Protein AF-A0AAD3H7A8-F1 (afdb_monomer_lite)

Radius of gyration: 28.84 Å; chains: 1; bounding box: 97×46×113 Å

Secondary structure (DSSP, 8-state):
------GGGGSSSSS------EEEEEEEEEEEE-TTSS-EEE-TT-EEEEEE--SSS--EEEEEEE--TTSEEEEEEEPP--BTTB-SSSSSSTTTT---EEEEEE-TTB--EEPPPBTT--TTSEEEEEEEEEPB--TTTS---GGGSSSSS-TTSHHHHHHHHHHHHSHHHHHHHHHHHHHHHHHHHHHTTTS-HHHHHHHHHHHHHHHGGG-TTTHHHHHHHHHHHHHHHHHHTHHHHGGGS------S-----------TTSHHHHHHHHHHHHHHHHHHHHHHHHHHHHHHHHHHHHHHHHHHHHTTTSSS---------

Structure (mmCIF, N/CA/C/O backbone):
data_AF-A0AAD3H7A8-F1
#
_entry.id   AF-A0AAD3H7A8-F1
#
loop_
_atom_site.group_PDB
_atom_site.id
_atom_site.type_symbol
_atom_site.label_atom_id
_atom_site.label_alt_id
_atom_site.label_comp_id
_atom_site.label_asym_id
_atom_site.label_entity_id
_atom_site.label_seq_id
_atom_site.pdbx_PDB_ins_code
_atom_site.Cartn_x
_atom_site.Cartn_y
_atom_site.Cartn_z
_atom_site.occupancy
_atom_site.B_iso_or_equiv
_atom_site.auth_seq_id
_atom_site.auth_comp_id
_atom_site.auth_asym_id
_atom_site.auth_atom_id
_atom_site.pdbx_PDB_model_num
ATOM 1 N N . MET A 1 1 ? -4.748 25.864 -65.690 1.00 43.72 1 MET A N 1
ATOM 2 C CA . MET A 1 1 ? -3.529 25.398 -64.994 1.00 43.72 1 MET A CA 1
ATOM 3 C C . MET A 1 1 ? -3.884 24.144 -64.214 1.00 43.72 1 MET A C 1
ATOM 5 O O . MET A 1 1 ? -4.580 24.221 -63.216 1.00 43.72 1 MET A O 1
ATOM 9 N N . THR A 1 2 ? -3.510 22.987 -64.748 1.00 39.25 2 THR A N 1
ATOM 10 C CA . THR A 1 2 ? -3.795 21.648 -64.211 1.00 39.25 2 THR A CA 1
ATOM 11 C C . THR A 1 2 ? -2.571 21.138 -63.458 1.00 39.25 2 THR A C 1
ATOM 13 O O . THR A 1 2 ? -1.540 20.886 -64.081 1.00 39.25 2 THR A O 1
ATOM 16 N N . PHE A 1 3 ? -2.673 20.986 -62.137 1.00 44.38 3 PHE A N 1
ATOM 17 C CA . PHE A 1 3 ? -1.641 20.338 -61.327 1.00 44.38 3 PHE A CA 1
ATOM 18 C C . PHE A 1 3 ? -1.746 18.814 -61.489 1.00 44.38 3 PHE A C 1
ATOM 20 O O . PHE A 1 3 ? -2.733 18.201 -61.089 1.00 44.38 3 PHE A O 1
ATOM 27 N N . LYS A 1 4 ? -0.732 18.206 -62.119 1.00 49.78 4 LYS A N 1
ATOM 28 C CA . LYS A 1 4 ? -0.545 16.749 -62.191 1.00 49.78 4 LYS A CA 1
ATOM 29 C C . LYS A 1 4 ? 0.012 16.254 -60.854 1.00 49.78 4 LYS A C 1
ATOM 31 O O . LYS A 1 4 ? 1.044 16.735 -60.398 1.00 49.78 4 LYS A O 1
ATOM 36 N N . GLY A 1 5 ? -0.704 15.311 -60.247 1.00 54.19 5 GLY A N 1
ATOM 37 C CA . GLY A 1 5 ? -0.445 14.784 -58.911 1.00 54.19 5 GLY A CA 1
ATOM 38 C C . GLY A 1 5 ? 0.843 13.974 -58.759 1.00 54.19 5 GLY A C 1
ATOM 39 O O . GLY A 1 5 ? 1.388 13.422 -59.715 1.00 54.19 5 GLY A O 1
ATOM 40 N N . HIS A 1 6 ? 1.296 13.879 -57.510 1.00 55.28 6 HIS A N 1
ATOM 41 C CA . HIS A 1 6 ? 2.275 12.903 -57.036 1.00 55.28 6 HIS A CA 1
ATOM 42 C C . HIS A 1 6 ? 1.640 12.101 -55.886 1.00 55.28 6 HIS A C 1
ATOM 44 O O . HIS A 1 6 ? 1.697 12.535 -54.737 1.00 55.28 6 HIS A O 1
ATOM 50 N N . PRO A 1 7 ? 1.023 10.936 -56.161 1.00 54.91 7 PRO A N 1
ATOM 51 C CA . PRO A 1 7 ? 0.401 10.090 -55.134 1.00 54.91 7 PRO A CA 1
ATOM 52 C C . PRO A 1 7 ? 1.413 9.335 -54.248 1.00 54.91 7 PRO A C 1
ATOM 54 O O . PRO A 1 7 ? 1.018 8.625 -53.332 1.00 54.91 7 PRO A O 1
ATOM 57 N N . VAL A 1 8 ? 2.720 9.489 -54.484 1.00 54.06 8 VAL A N 1
ATOM 58 C CA . VAL A 1 8 ? 3.772 8.739 -53.770 1.00 54.06 8 VAL A CA 1
ATOM 59 C C . VAL A 1 8 ? 4.098 9.343 -52.395 1.00 54.06 8 VAL A C 1
ATOM 61 O O . VAL A 1 8 ? 4.587 8.644 -51.514 1.00 54.06 8 VAL A O 1
ATOM 64 N N . PHE A 1 9 ? 3.766 10.616 -52.156 1.00 49.91 9 PHE A N 1
ATOM 65 C CA . PHE A 1 9 ? 4.111 11.291 -50.897 1.00 49.91 9 PHE A CA 1
ATOM 66 C C . PHE A 1 9 ? 3.144 11.011 -49.734 1.00 49.91 9 PHE A C 1
ATOM 68 O O . PHE A 1 9 ? 3.463 11.330 -48.594 1.00 49.91 9 PHE A O 1
ATOM 75 N N . LEU A 1 10 ? 1.986 10.393 -49.997 1.00 49.56 10 LEU A N 1
ATOM 76 C CA . LEU A 1 10 ? 0.967 10.111 -48.975 1.00 49.56 10 LEU A CA 1
ATOM 77 C C . LEU A 1 10 ? 1.063 8.686 -48.393 1.00 49.56 10 LEU A C 1
ATOM 79 O O . LEU A 1 10 ? 0.398 8.383 -47.408 1.00 49.56 10 LEU A O 1
ATOM 83 N N . LEU A 1 11 ? 1.906 7.819 -48.972 1.00 47.34 11 LEU A N 1
ATOM 84 C CA . LEU A 1 11 ? 2.096 6.435 -48.510 1.00 47.34 11 LEU A CA 1
ATOM 85 C C . LEU A 1 11 ? 3.284 6.265 -47.539 1.00 47.34 11 LEU A C 1
ATOM 87 O O . LEU A 1 11 ? 3.382 5.244 -46.866 1.00 47.34 11 LEU A O 1
ATOM 91 N N . LEU A 1 12 ? 4.174 7.259 -47.436 1.00 48.94 12 LEU A N 1
ATOM 92 C CA . LEU A 1 12 ? 5.367 7.220 -46.571 1.00 48.94 12 LEU A CA 1
ATOM 93 C C . LEU A 1 12 ? 5.155 7.842 -45.181 1.00 48.94 12 LEU A C 1
ATOM 95 O O . LEU A 1 12 ? 5.989 7.659 -44.302 1.00 48.94 12 LEU A O 1
ATOM 99 N N . THR A 1 13 ? 4.032 8.521 -44.941 1.00 49.38 13 THR A N 1
ATOM 100 C CA . THR A 1 13 ? 3.672 9.073 -43.622 1.00 49.38 13 THR A CA 1
ATOM 101 C C . THR A 1 13 ? 2.847 8.117 -42.754 1.00 49.38 13 THR A C 1
ATOM 103 O O . THR A 1 13 ? 2.729 8.351 -41.556 1.00 49.38 13 THR A O 1
ATOM 106 N N . LEU A 1 14 ? 2.327 7.013 -43.310 1.00 48.44 14 LEU A N 1
ATOM 107 C CA . LEU A 1 14 ? 1.545 6.002 -42.574 1.00 48.44 14 LEU A CA 1
ATOM 108 C C . LEU A 1 14 ? 2.383 4.839 -42.008 1.00 48.44 14 LEU A C 1
ATOM 110 O O . LEU A 1 14 ? 1.887 4.082 -41.181 1.00 48.44 14 LEU A O 1
ATOM 114 N N . LEU A 1 15 ? 3.653 4.707 -42.406 1.00 48.41 15 LEU A N 1
ATOM 115 C CA . LEU A 1 15 ? 4.578 3.673 -41.904 1.00 48.41 15 LEU A CA 1
ATOM 116 C C . LEU A 1 15 ? 5.508 4.166 -40.786 1.00 48.41 15 LEU A C 1
ATOM 118 O O . LEU A 1 15 ? 6.257 3.378 -40.218 1.00 48.41 15 LEU A O 1
ATOM 122 N N . SER A 1 16 ? 5.401 5.441 -40.415 1.00 47.09 16 SER A N 1
ATOM 123 C CA . SER A 1 16 ? 6.039 6.009 -39.224 1.00 47.09 16 SER A CA 1
ATOM 124 C C . SER A 1 16 ? 5.115 5.952 -38.008 1.00 47.09 16 SER A C 1
ATOM 126 O O . SER A 1 16 ? 5.221 6.788 -37.110 1.00 47.09 16 SER A O 1
ATOM 128 N N . ILE A 1 17 ? 4.207 4.968 -37.946 1.00 52.75 17 ILE A N 1
ATOM 129 C CA . ILE A 1 17 ? 3.751 4.473 -36.648 1.00 52.75 17 ILE A CA 1
ATOM 130 C C . ILE A 1 17 ? 5.003 3.844 -36.055 1.00 52.75 17 ILE A C 1
ATOM 132 O O . ILE A 1 17 ? 5.326 2.691 -36.329 1.00 52.75 17 ILE A O 1
ATOM 136 N N . PHE A 1 18 ? 5.782 4.671 -35.357 1.00 52.53 18 PHE A N 1
ATOM 137 C CA . PHE A 1 18 ? 6.895 4.235 -34.545 1.00 52.53 18 PHE A CA 1
ATOM 138 C C . PHE A 1 18 ? 6.351 3.099 -33.694 1.00 52.53 18 PHE A C 1
ATOM 140 O O . PHE A 1 18 ? 5.617 3.345 -32.737 1.00 52.53 18 PHE A O 1
ATOM 147 N N . ASN A 1 19 ? 6.686 1.865 -34.070 1.00 49.38 19 ASN A N 1
ATOM 148 C CA . ASN A 1 19 ? 6.642 0.733 -33.172 1.00 49.38 19 ASN A CA 1
ATOM 149 C C . ASN A 1 19 ? 7.581 1.124 -32.032 1.00 49.38 19 ASN A C 1
ATOM 151 O O . ASN A 1 19 ? 8.778 0.847 -32.077 1.00 49.38 19 ASN A O 1
ATOM 155 N N . HIS A 1 20 ? 7.053 1.848 -31.042 1.00 58.03 20 HIS A N 1
ATOM 156 C CA . HIS A 1 20 ? 7.591 1.835 -29.701 1.00 58.03 20 HIS A CA 1
ATOM 157 C C . HIS A 1 20 ? 7.487 0.373 -29.310 1.00 58.03 20 HIS A C 1
ATOM 159 O O . HIS A 1 20 ? 6.427 -0.094 -28.900 1.00 58.03 20 HIS A O 1
ATOM 165 N N . ALA A 1 21 ? 8.551 -0.375 -29.597 1.00 66.00 21 ALA A N 1
ATOM 166 C CA . ALA A 1 21 ? 8.664 -1.748 -29.177 1.00 66.00 21 ALA A CA 1
ATOM 167 C C . ALA A 1 21 ? 8.523 -1.697 -27.657 1.00 66.00 21 ALA A C 1
ATOM 169 O O . ALA A 1 21 ? 9.382 -1.144 -26.968 1.00 66.00 21 ALA A O 1
ATOM 170 N N . SER A 1 22 ? 7.375 -2.151 -27.153 1.00 76.88 22 SER A N 1
ATOM 171 C CA . SER A 1 22 ? 7.176 -2.302 -25.721 1.00 76.88 22 SER A CA 1
ATOM 172 C C . SER A 1 22 ? 8.268 -3.240 -25.245 1.00 76.88 22 SER A C 1
ATOM 174 O O . SER A 1 22 ? 8.376 -4.350 -25.769 1.00 76.88 22 SER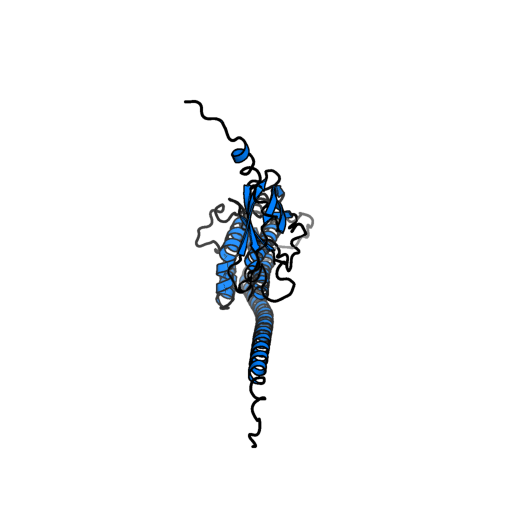 A O 1
ATOM 176 N N . ALA A 1 23 ? 9.083 -2.789 -24.303 1.00 83.56 23 ALA A N 1
ATOM 177 C CA . ALA A 1 23 ? 10.115 -3.642 -23.748 1.00 83.56 23 ALA A CA 1
ATOM 178 C C . ALA A 1 23 ? 9.500 -4.710 -22.867 1.00 83.56 23 ALA A C 1
ATOM 180 O O . ALA A 1 23 ? 9.845 -5.873 -23.010 1.00 83.56 23 ALA A O 1
ATOM 181 N N . GLY A 1 24 ? 8.521 -4.323 -22.051 1.00 92.56 24 GLY A N 1
ATOM 182 C CA . GLY A 1 24 ? 7.752 -5.257 -21.252 1.00 92.56 24 GLY A CA 1
ATOM 183 C C . GLY A 1 24 ? 6.324 -4.799 -21.017 1.00 92.56 24 GLY A C 1
ATOM 184 O O . GLY A 1 24 ? 5.875 -3.742 -21.480 1.00 92.56 24 GLY A O 1
ATOM 185 N N . GLN A 1 25 ? 5.598 -5.649 -20.301 1.00 96.38 25 GLN A N 1
ATOM 186 C CA . GLN A 1 25 ? 4.197 -5.451 -19.958 1.00 96.38 25 GLN A CA 1
ATOM 187 C C . GLN A 1 25 ? 3.999 -5.654 -18.460 1.00 96.38 25 GLN A C 1
ATOM 189 O O . GLN A 1 25 ? 4.626 -6.515 -17.848 1.00 96.38 25 GLN A O 1
ATOM 194 N N . ILE A 1 26 ? 3.105 -4.868 -17.876 1.00 97.69 26 ILE A N 1
ATOM 195 C CA . ILE A 1 26 ? 2.744 -4.890 -16.463 1.00 97.69 26 ILE A CA 1
ATOM 196 C C . ILE A 1 26 ? 1.238 -5.131 -16.375 1.00 97.69 26 ILE A C 1
ATOM 198 O O . ILE A 1 26 ? 0.459 -4.490 -17.084 1.00 97.69 26 ILE A O 1
ATOM 202 N N . SER A 1 27 ? 0.818 -6.060 -15.517 1.00 98.31 27 SER A N 1
ATOM 203 C CA . SER A 1 27 ? -0.594 -6.422 -15.380 1.00 98.31 27 SER A CA 1
ATOM 204 C C . SER A 1 27 ? -0.999 -6.680 -13.938 1.00 98.31 27 SER A C 1
ATOM 206 O O . SER A 1 27 ? -0.187 -7.089 -13.107 1.00 98.31 27 SER A O 1
ATOM 208 N N . GLY A 1 28 ? -2.289 -6.547 -13.663 1.00 98.19 28 GLY A N 1
ATOM 209 C CA . GLY A 1 28 ? -2.873 -6.938 -12.387 1.00 98.19 28 GLY A CA 1
ATOM 210 C C . GLY A 1 28 ? -4.367 -6.660 -12.332 1.00 98.19 28 GLY A C 1
ATOM 211 O O . GLY A 1 28 ? -4.981 -6.212 -13.304 1.00 98.19 28 GLY A O 1
ATOM 212 N N . SER A 1 29 ? -4.957 -6.937 -11.177 1.00 98.44 29 SER A N 1
ATOM 213 C CA . SER A 1 29 ? -6.339 -6.595 -10.858 1.00 98.44 29 SER A CA 1
ATOM 214 C C . SER A 1 29 ? -6.413 -5.945 -9.490 1.00 98.44 29 SER A C 1
ATOM 216 O O . SER A 1 29 ? -5.754 -6.407 -8.565 1.00 98.44 29 SER A O 1
ATOM 218 N N . ILE A 1 30 ? -7.251 -4.934 -9.346 1.00 98.44 30 ILE A N 1
ATOM 219 C CA . ILE A 1 30 ? -7.461 -4.219 -8.098 1.00 98.44 30 ILE A CA 1
ATOM 220 C C . ILE A 1 30 ? -8.883 -4.493 -7.634 1.00 98.44 30 ILE A C 1
ATOM 222 O O . ILE A 1 30 ? -9.847 -4.326 -8.388 1.00 98.44 30 ILE A O 1
ATOM 226 N N . LYS A 1 31 ? -8.999 -4.930 -6.385 1.00 98.31 31 LYS A N 1
ATOM 227 C CA . LYS A 1 31 ? -10.266 -5.005 -5.669 1.00 98.31 31 LYS A CA 1
ATOM 228 C C . LYS A 1 31 ? -10.190 -4.135 -4.427 1.00 98.31 31 LYS A C 1
ATOM 230 O O . LYS A 1 31 ? -9.100 -3.848 -3.954 1.00 98.31 31 LYS A O 1
ATOM 235 N N . GLN A 1 32 ? -11.335 -3.742 -3.901 1.00 97.44 32 GLN A N 1
ATOM 236 C CA . GLN A 1 32 ? -11.432 -2.979 -2.667 1.00 97.44 32 GLN A CA 1
ATOM 237 C C . GLN A 1 32 ? -12.441 -3.643 -1.746 1.00 97.44 32 GLN A C 1
ATOM 239 O O . GLN A 1 32 ? -13.492 -4.092 -2.216 1.00 97.44 32 GLN A O 1
ATOM 244 N N . TYR A 1 33 ? -12.110 -3.715 -0.459 1.00 97.25 33 TYR A N 1
ATOM 245 C CA . TYR A 1 33 ? -13.078 -4.089 0.562 1.00 97.25 33 TYR A CA 1
ATOM 246 C C . TYR A 1 33 ? -14.184 -3.035 0.683 1.00 97.25 33 TYR A C 1
ATOM 248 O O . TYR A 1 33 ? -13.928 -1.835 0.587 1.00 97.25 33 TYR A O 1
ATOM 256 N N . ASN A 1 34 ? -15.420 -3.470 0.925 1.00 94.56 34 ASN A N 1
ATOM 257 C CA . ASN A 1 34 ? -16.453 -2.561 1.422 1.00 94.56 34 ASN A CA 1
ATOM 258 C C . ASN A 1 34 ? -16.063 -1.994 2.803 1.00 94.56 34 ASN A C 1
ATOM 260 O O . ASN A 1 34 ? -15.132 -2.467 3.449 1.00 94.56 34 ASN A O 1
ATOM 264 N N . THR A 1 35 ? -16.790 -0.979 3.269 1.00 89.44 35 THR A N 1
ATOM 265 C CA . THR A 1 35 ? -16.545 -0.328 4.570 1.00 89.44 35 THR A CA 1
ATOM 266 C C . THR A 1 35 ? -16.562 -1.303 5.748 1.00 89.44 35 THR A C 1
ATOM 268 O O . THR A 1 35 ? -15.800 -1.111 6.692 1.00 89.44 35 THR A O 1
ATOM 271 N N . GLU A 1 36 ? -17.373 -2.360 5.643 1.00 90.56 36 GLU A N 1
ATOM 272 C CA . GLU A 1 36 ? -17.541 -3.435 6.630 1.00 90.56 36 GLU A CA 1
ATOM 273 C C . GLU A 1 36 ? -16.465 -4.537 6.563 1.00 90.56 36 GLU A C 1
ATOM 275 O O . GLU A 1 36 ? -16.485 -5.452 7.377 1.00 90.56 36 GLU A O 1
ATOM 280 N N . LEU A 1 37 ? -15.554 -4.498 5.582 1.00 91.62 37 LEU A N 1
ATOM 281 C CA . LEU A 1 37 ? -14.510 -5.514 5.358 1.00 91.62 37 LEU A CA 1
ATOM 282 C C . LEU A 1 37 ? -15.018 -6.950 5.113 1.00 91.62 37 LEU A C 1
ATOM 284 O O . LEU A 1 37 ? -14.268 -7.916 5.220 1.00 91.62 37 LEU A O 1
ATOM 288 N N . THR A 1 38 ? -16.277 -7.114 4.711 1.00 93.69 38 THR A N 1
ATOM 289 C CA . THR A 1 38 ? -16.915 -8.425 4.504 1.00 93.69 38 THR A CA 1
ATOM 290 C C . THR A 1 38 ? -16.830 -8.929 3.067 1.00 93.69 38 THR A C 1
ATOM 292 O O . THR A 1 38 ? -16.945 -10.128 2.807 1.00 93.69 38 THR A O 1
ATOM 295 N N . SER A 1 39 ? -16.647 -8.033 2.096 1.00 96.12 39 SER A N 1
ATOM 296 C CA . SER A 1 39 ? -16.618 -8.398 0.679 1.00 96.12 39 SER A CA 1
ATOM 297 C C . SER A 1 39 ? -15.696 -7.495 -0.123 1.00 96.12 39 SER A C 1
ATOM 299 O O . SER A 1 39 ? -15.455 -6.350 0.247 1.00 96.12 39 SER A O 1
ATOM 301 N N . THR A 1 40 ? -15.190 -8.009 -1.248 1.00 97.81 40 THR A N 1
ATOM 302 C CA . THR A 1 40 ? -14.352 -7.233 -2.166 1.00 97.81 40 THR A CA 1
ATOM 303 C C . THR A 1 40 ? -15.039 -7.034 -3.507 1.00 97.81 40 THR A C 1
ATOM 305 O O . THR A 1 40 ? -15.637 -7.959 -4.061 1.00 97.81 40 THR A O 1
ATOM 308 N N . THR A 1 41 ? -14.913 -5.833 -4.067 1.00 97.88 41 THR A N 1
ATOM 309 C CA . THR A 1 41 ? -15.437 -5.495 -5.397 1.00 97.88 41 THR A CA 1
ATOM 310 C C . THR A 1 41 ? -14.318 -5.007 -6.313 1.00 97.88 41 THR A C 1
ATOM 312 O O . THR A 1 41 ? -13.343 -4.432 -5.826 1.00 97.88 41 THR A O 1
ATOM 315 N N . PRO A 1 42 ? -14.388 -5.256 -7.633 1.00 98.31 42 PRO A N 1
ATOM 316 C CA . PRO A 1 42 ? -13.407 -4.710 -8.564 1.00 98.31 42 PRO A CA 1
ATOM 317 C C . PRO A 1 42 ? -13.408 -3.177 -8.567 1.00 98.31 42 PRO A C 1
ATOM 319 O O . PRO A 1 42 ? -14.466 -2.554 -8.614 1.00 98.31 42 PRO A O 1
ATOM 322 N N . VAL A 1 43 ? -12.222 -2.566 -8.574 1.00 97.88 43 VAL A N 1
ATOM 323 C CA . VAL A 1 43 ? -12.081 -1.103 -8.516 1.00 97.88 43 VAL A CA 1
ATOM 324 C C . VAL A 1 43 ? -11.876 -0.536 -9.908 1.00 97.88 43 VAL A C 1
ATOM 326 O O . VAL A 1 43 ? -10.793 -0.663 -10.472 1.00 97.88 43 VAL A O 1
ATOM 329 N N . SER A 1 44 ? -12.883 0.140 -10.454 1.00 98.19 44 SER A N 1
ATOM 330 C CA . SER A 1 44 ? -12.774 0.833 -11.743 1.00 98.19 44 SER A CA 1
ATOM 331 C C . SER A 1 44 ? -12.128 2.214 -11.611 1.00 98.19 44 SER A C 1
ATOM 333 O O . SER A 1 44 ? -12.440 2.982 -10.695 1.00 98.19 44 SER A O 1
ATOM 335 N N . GLY A 1 45 ? -11.286 2.580 -12.580 1.00 98.06 45 GLY A N 1
ATOM 336 C CA . GLY A 1 45 ? -10.688 3.909 -12.690 1.00 98.06 45 GLY A CA 1
ATOM 337 C C . GLY A 1 45 ? -9.706 4.279 -11.574 1.00 98.06 45 GLY A C 1
ATOM 338 O O . GLY A 1 45 ? -9.530 5.471 -11.339 1.00 98.06 45 GLY A O 1
ATOM 339 N N . ALA A 1 46 ? -9.122 3.303 -10.874 1.00 98.25 46 ALA A N 1
ATOM 340 C CA . ALA A 1 46 ? -7.988 3.535 -9.981 1.00 98.25 46 ALA A CA 1
ATOM 341 C C . ALA A 1 46 ? -6.758 3.903 -10.809 1.00 98.25 46 ALA A C 1
ATOM 343 O O . ALA A 1 46 ? -6.508 3.269 -11.835 1.00 98.25 46 ALA A O 1
ATOM 344 N N . ASP A 1 47 ? -6.013 4.906 -10.363 1.00 98.44 47 ASP A N 1
ATOM 345 C CA . ASP A 1 47 ? -4.754 5.319 -10.967 1.00 98.44 47 ASP A CA 1
ATOM 346 C C . ASP A 1 47 ? -3.647 4.352 -10.547 1.00 98.44 47 ASP A C 1
ATOM 348 O O . ASP A 1 47 ? -3.451 4.092 -9.361 1.00 98.44 47 ASP A O 1
ATOM 352 N N . VAL A 1 48 ? -2.941 3.804 -11.534 1.00 98.31 48 VAL A N 1
ATOM 353 C CA . VAL A 1 48 ? -1.813 2.892 -11.343 1.00 98.31 48 VAL A CA 1
ATOM 354 C C . VAL A 1 48 ? -0.588 3.530 -11.974 1.00 98.31 48 VAL A C 1
ATOM 356 O O . VAL A 1 48 ? -0.567 3.750 -13.184 1.00 98.31 48 VAL A O 1
ATOM 359 N N . SER A 1 49 ? 0.432 3.799 -11.167 1.00 97.19 49 SER A N 1
ATOM 360 C CA . SER A 1 49 ? 1.716 4.343 -11.613 1.00 97.19 49 SER A CA 1
ATOM 361 C C . SER A 1 49 ? 2.819 3.377 -11.222 1.00 97.19 49 SER A C 1
ATOM 363 O O . SER A 1 49 ? 2.994 3.096 -10.043 1.00 97.19 49 SER A O 1
ATOM 365 N N . CYS A 1 50 ? 3.545 2.847 -12.199 1.00 96.19 50 CYS A N 1
ATOM 366 C CA . CYS A 1 50 ? 4.633 1.907 -11.973 1.00 96.19 50 CYS A CA 1
ATOM 367 C C . CYS A 1 50 ? 5.990 2.548 -12.252 1.00 96.19 50 CYS A C 1
ATOM 369 O O . CYS A 1 50 ? 6.142 3.335 -13.195 1.00 96.19 50 CYS A O 1
ATOM 371 N N . TYR A 1 51 ? 6.966 2.162 -11.441 1.00 93.50 51 TYR A N 1
ATOM 372 C CA . TYR A 1 51 ? 8.307 2.722 -11.426 1.00 93.50 51 TYR A CA 1
ATOM 373 C C . TYR A 1 51 ? 9.347 1.612 -11.373 1.00 93.50 51 TYR A C 1
ATOM 375 O O . TYR A 1 51 ? 9.072 0.515 -10.873 1.00 93.50 51 TYR A O 1
ATOM 383 N N . ASP A 1 52 ? 10.527 1.939 -11.881 1.00 91.56 52 ASP A N 1
ATOM 384 C CA . ASP A 1 52 ? 11.740 1.188 -11.624 1.00 91.56 52 ASP A CA 1
ATOM 385 C C . ASP A 1 52 ? 12.304 1.671 -10.292 1.00 91.56 52 ASP A C 1
ATOM 387 O O . ASP A 1 52 ? 12.542 2.865 -10.098 1.00 91.56 52 ASP A O 1
ATOM 391 N N . TYR A 1 53 ? 12.389 0.749 -9.345 1.00 86.81 53 TYR A N 1
ATOM 392 C CA . TYR A 1 53 ? 12.731 1.036 -7.967 1.00 86.81 53 TYR A CA 1
ATOM 393 C C . TYR A 1 53 ? 14.241 1.144 -7.820 1.00 86.81 53 TYR A C 1
ATOM 395 O O . TYR A 1 53 ? 14.944 0.132 -7.754 1.00 86.81 53 TYR A O 1
ATOM 403 N N . ASP A 1 54 ? 14.715 2.373 -7.665 1.00 78.88 54 ASP A N 1
ATOM 404 C CA . ASP A 1 54 ? 16.132 2.682 -7.544 1.00 78.88 54 ASP A CA 1
ATOM 405 C C . ASP A 1 54 ? 16.452 3.179 -6.124 1.00 78.88 54 ASP A C 1
ATOM 407 O O . ASP A 1 54 ? 15.989 4.240 -5.713 1.00 78.88 54 ASP A O 1
ATOM 411 N N . PRO A 1 55 ? 17.301 2.483 -5.341 1.00 67.38 55 PRO A N 1
ATOM 412 C CA . PRO A 1 55 ? 17.639 2.907 -3.973 1.00 67.38 55 PRO A CA 1
ATOM 413 C C . PRO A 1 55 ? 18.351 4.234 -3.846 1.00 67.38 55 PRO A C 1
ATOM 415 O O . PRO A 1 55 ? 18.365 4.824 -2.769 1.00 67.38 55 PRO A O 1
ATOM 418 N N . PHE A 1 56 ? 19.000 4.656 -4.919 1.00 67.06 56 PHE A N 1
ATOM 419 C CA . PHE A 1 56 ? 19.956 5.750 -4.884 1.00 67.06 56 PHE A CA 1
ATOM 420 C C . PHE A 1 56 ? 19.541 6.918 -5.777 1.00 67.06 56 PHE A C 1
ATOM 422 O O . PHE A 1 56 ? 20.177 7.968 -5.721 1.00 67.06 56 PHE A O 1
ATOM 429 N N . ASN A 1 57 ? 18.481 6.753 -6.570 1.00 64.69 57 ASN A N 1
ATOM 430 C CA . ASN A 1 57 ? 17.965 7.757 -7.490 1.00 64.69 57 ASN A CA 1
ATOM 431 C C . ASN A 1 57 ? 16.457 7.924 -7.278 1.00 64.69 57 ASN A C 1
ATOM 433 O O . ASN A 1 57 ? 15.822 7.123 -6.604 1.00 64.69 57 ASN A O 1
ATOM 437 N N . ALA A 1 58 ? 15.883 8.997 -7.820 1.00 66.81 58 ALA A N 1
ATOM 438 C CA . ALA A 1 58 ? 14.432 9.113 -7.865 1.00 66.81 58 ALA A CA 1
ATOM 439 C C . ALA A 1 58 ? 13.861 7.953 -8.694 1.00 66.81 58 ALA A C 1
ATOM 441 O O . ALA A 1 58 ? 14.358 7.711 -9.792 1.00 66.81 58 ALA A O 1
ATOM 442 N N . ASP A 1 59 ? 12.829 7.287 -8.171 1.00 71.00 59 ASP A N 1
ATOM 443 C CA . ASP A 1 59 ? 12.146 6.184 -8.847 1.00 71.00 59 ASP A CA 1
ATOM 444 C C . ASP A 1 59 ? 11.743 6.595 -10.270 1.00 71.00 59 ASP A C 1
ATOM 446 O O . ASP A 1 59 ? 11.027 7.582 -10.497 1.00 71.00 59 ASP A O 1
ATOM 450 N N . ASP A 1 60 ? 12.220 5.837 -11.250 1.00 82.44 60 ASP A N 1
ATOM 451 C CA . ASP A 1 60 ? 12.063 6.199 -12.645 1.00 82.44 60 ASP A CA 1
ATOM 452 C C . ASP A 1 60 ? 10.706 5.726 -13.160 1.00 82.44 60 ASP A C 1
ATOM 454 O O . ASP A 1 60 ? 10.420 4.532 -13.247 1.00 82.44 60 ASP A O 1
ATOM 458 N N . SER A 1 61 ? 9.841 6.680 -13.519 1.00 90.81 61 SER A N 1
ATOM 459 C CA . SER A 1 61 ? 8.509 6.373 -14.048 1.00 90.81 61 SER A CA 1
ATOM 460 C C . SER A 1 61 ? 8.600 5.484 -15.294 1.00 90.81 61 SER A C 1
ATOM 462 O O . SER A 1 61 ? 9.246 5.845 -16.282 1.00 90.81 61 SER A O 1
ATOM 464 N N . MET A 1 62 ? 7.934 4.326 -15.246 1.00 92.25 62 MET A N 1
ATOM 465 C CA . MET A 1 62 ? 7.925 3.337 -16.328 1.00 92.25 62 MET A CA 1
ATOM 466 C C . MET A 1 62 ? 6.642 3.400 -17.152 1.00 92.25 62 MET A C 1
ATOM 468 O O . MET A 1 62 ? 6.681 3.453 -18.382 1.00 92.25 62 MET A O 1
ATOM 472 N N . ALA A 1 63 ? 5.498 3.343 -16.472 1.00 95.56 63 ALA A N 1
ATOM 473 C CA . ALA A 1 63 ? 4.178 3.337 -17.084 1.00 95.56 63 ALA A CA 1
ATOM 474 C C . ALA A 1 63 ? 3.132 3.824 -16.086 1.00 95.56 63 ALA A C 1
ATOM 476 O O . ALA A 1 63 ? 3.239 3.570 -14.888 1.00 95.56 63 ALA A O 1
ATOM 477 N N . SER A 1 64 ? 2.089 4.471 -16.590 1.00 97.31 64 SER A N 1
ATOM 478 C CA . SER A 1 64 ? 0.917 4.817 -15.799 1.00 97.31 64 SER A CA 1
ATOM 479 C C . SER A 1 64 ? -0.362 4.598 -16.595 1.00 97.31 64 SER A C 1
ATOM 481 O O . SER A 1 64 ? -0.370 4.597 -17.830 1.00 97.31 64 SER A O 1
ATOM 483 N N . GLY A 1 65 ? -1.455 4.365 -15.882 1.00 97.69 65 GLY A N 1
ATOM 484 C CA . GLY A 1 65 ? -2.743 4.061 -16.477 1.00 97.69 65 GLY A CA 1
ATOM 485 C C . GLY A 1 65 ? -3.842 3.986 -15.432 1.00 97.69 65 GLY A C 1
ATOM 486 O O . GLY A 1 65 ? -3.630 4.269 -14.256 1.00 97.69 65 GLY A O 1
ATOM 487 N N . LYS A 1 66 ? -5.035 3.597 -15.877 1.00 98.44 66 LYS A N 1
ATOM 488 C CA . LYS A 1 66 ? -6.190 3.395 -15.005 1.00 98.44 66 LYS A CA 1
ATOM 489 C C . LYS A 1 66 ? -6.698 1.966 -15.101 1.00 98.44 66 LYS A C 1
ATOM 491 O O . LYS A 1 66 ? -6.597 1.335 -16.156 1.00 98.44 66 LYS A O 1
ATOM 496 N N . THR A 1 67 ? -7.292 1.464 -14.025 1.00 98.50 67 THR A N 1
ATOM 497 C CA . THR A 1 67 ? -8.027 0.199 -14.082 1.00 98.50 67 THR A CA 1
ATOM 498 C C . THR A 1 67 ? -9.285 0.315 -14.937 1.00 98.50 67 THR A C 1
ATOM 500 O O . THR A 1 67 ? -9.988 1.328 -14.950 1.00 98.50 67 THR A O 1
ATOM 503 N N . THR A 1 68 ? -9.584 -0.770 -15.641 1.00 98.31 68 THR A N 1
ATOM 504 C CA . THR A 1 68 ? -10.831 -0.984 -16.381 1.00 98.31 68 THR A CA 1
ATOM 505 C C . THR A 1 68 ? -12.011 -1.233 -15.433 1.00 98.31 68 THR A C 1
ATOM 507 O O . THR A 1 68 ? -11.837 -1.367 -14.221 1.00 98.31 68 THR A O 1
ATOM 510 N N . SER A 1 69 ? -13.222 -1.362 -15.982 1.00 97.81 69 SER A N 1
ATOM 511 C CA . SER A 1 69 ? -14.434 -1.669 -15.208 1.00 97.81 69 SER A CA 1
ATOM 512 C C . SER A 1 69 ? -14.376 -3.002 -14.453 1.00 97.81 69 SER A C 1
ATOM 514 O O . SER A 1 69 ? -15.045 -3.150 -13.435 1.00 97.81 69 SER A O 1
ATOM 516 N N . SER A 1 70 ? -13.556 -3.960 -14.900 1.00 97.75 70 SER A N 1
ATOM 517 C CA . SER A 1 70 ? -13.314 -5.226 -14.194 1.00 97.75 70 SER A CA 1
ATOM 518 C C . SER A 1 70 ? -12.242 -5.120 -13.104 1.00 97.75 70 SER A C 1
ATOM 520 O O . SER A 1 70 ? -11.797 -6.142 -12.583 1.00 97.75 70 SER A O 1
ATOM 522 N N . GLY A 1 71 ? -11.763 -3.911 -12.798 1.00 98.06 71 GLY A N 1
ATOM 523 C CA . GLY A 1 71 ? -10.648 -3.671 -11.883 1.00 98.06 71 GLY A CA 1
ATOM 524 C C . GLY A 1 71 ? -9.284 -4.079 -12.435 1.00 98.06 71 GLY A C 1
ATOM 525 O O . GLY A 1 71 ? -8.283 -3.981 -11.735 1.00 98.06 71 GLY A O 1
ATOM 526 N N . SER A 1 72 ? -9.208 -4.544 -13.680 1.00 98.56 72 SER A N 1
ATOM 527 C CA . SER A 1 72 ? -7.960 -5.008 -14.291 1.00 98.56 72 SER A CA 1
ATOM 528 C C . SER A 1 72 ? -7.192 -3.856 -14.926 1.00 98.56 72 SER A C 1
ATOM 530 O O . SER A 1 72 ? -7.805 -2.953 -15.497 1.00 98.56 72 SER A O 1
ATOM 532 N N . PHE A 1 73 ? -5.864 -3.915 -14.896 1.00 98.31 73 PHE A N 1
ATOM 533 C CA . PHE A 1 73 ? -4.993 -3.020 -15.653 1.00 98.31 73 PHE A CA 1
ATOM 534 C C . PHE A 1 73 ? -3.983 -3.818 -16.479 1.00 98.31 73 PHE A C 1
ATOM 536 O O . PHE A 1 73 ? -3.550 -4.909 -16.095 1.00 98.31 73 PHE A O 1
ATOM 543 N N . TRP A 1 74 ? -3.618 -3.250 -17.625 1.00 97.88 74 TRP A N 1
ATOM 544 C CA . TRP A 1 74 ? -2.591 -3.762 -18.520 1.00 97.88 74 TRP A CA 1
ATOM 545 C C . TRP A 1 74 ? -1.854 -2.579 -19.129 1.00 97.88 74 TRP A C 1
ATOM 547 O O . TRP A 1 74 ? -2.472 -1.733 -19.774 1.00 97.88 74 TRP A O 1
ATOM 557 N N . MET A 1 75 ? -0.550 -2.502 -18.906 1.00 97.06 75 MET A N 1
ATOM 558 C CA . MET A 1 75 ? 0.272 -1.377 -19.336 1.00 97.06 75 MET A CA 1
ATOM 559 C C . MET A 1 75 ? 1.535 -1.894 -20.004 1.00 97.06 75 MET A C 1
ATOM 561 O O . MET A 1 75 ? 2.118 -2.882 -19.567 1.00 97.06 75 MET A O 1
ATOM 565 N N . SER A 1 76 ? 1.963 -1.214 -21.057 1.00 95.56 76 SER A N 1
ATOM 566 C CA . SER A 1 76 ? 3.251 -1.464 -21.697 1.00 95.56 76 SER A CA 1
ATOM 567 C C . SER A 1 76 ? 4.226 -0.373 -21.275 1.00 95.56 76 SER A C 1
ATOM 569 O O . SER A 1 76 ? 3.830 0.787 -21.181 1.00 95.56 76 SER A O 1
ATOM 571 N N . TYR A 1 77 ? 5.493 -0.723 -21.076 1.00 92.69 77 TYR A N 1
ATOM 572 C CA . TYR A 1 77 ? 6.565 0.247 -20.849 1.00 92.69 77 TYR A CA 1
ATOM 573 C C . TYR A 1 77 ? 7.662 0.085 -21.904 1.00 92.69 77 TYR A C 1
ATOM 575 O O . TYR A 1 77 ? 7.867 -0.998 -22.460 1.00 92.69 77 TYR A O 1
ATOM 583 N N . SER A 1 78 ? 8.344 1.179 -22.230 1.00 87.00 78 SER A N 1
ATOM 584 C CA . SER A 1 78 ? 9.472 1.184 -23.166 1.00 87.00 78 SER A CA 1
ATOM 585 C C . SER A 1 78 ? 10.772 0.885 -22.439 1.00 87.00 78 SER A C 1
ATOM 587 O O . SER A 1 78 ? 10.964 1.393 -21.342 1.00 87.00 78 SER A O 1
ATOM 589 N N . SER A 1 79 ? 11.701 0.166 -23.064 1.00 80.25 79 SER A N 1
ATOM 590 C CA . SER A 1 79 ? 13.039 -0.050 -22.499 1.00 80.25 79 SER A CA 1
ATOM 591 C C . SER A 1 79 ? 13.722 1.297 -22.352 1.00 80.25 79 SER A C 1
ATOM 593 O O . SER A 1 79 ? 13.663 2.118 -23.279 1.00 80.25 79 SER A O 1
ATOM 595 N N . ARG A 1 80 ? 14.461 1.507 -21.266 1.00 76.38 80 ARG A N 1
ATOM 596 C CA . ARG A 1 80 ? 15.411 2.612 -21.240 1.00 76.38 80 ARG A CA 1
ATOM 597 C C . ARG A 1 80 ? 16.556 2.321 -22.196 1.00 76.38 80 ARG A C 1
ATOM 599 O O . ARG A 1 80 ? 17.298 1.355 -22.038 1.00 76.38 80 ARG A O 1
ATOM 606 N N . ALA A 1 81 ? 16.685 3.165 -23.219 1.00 64.88 81 ALA A N 1
ATOM 607 C CA . ALA A 1 81 ? 17.777 3.063 -24.170 1.00 64.88 81 ALA A CA 1
ATOM 608 C C . ALA A 1 81 ? 19.108 3.238 -23.431 1.00 64.88 81 ALA A C 1
ATOM 610 O O . ALA A 1 81 ? 19.412 4.335 -22.953 1.00 64.88 81 ALA A O 1
ATOM 611 N N . TYR A 1 82 ? 19.898 2.164 -23.378 1.00 63.56 82 TYR A N 1
ATOM 612 C CA . TYR A 1 82 ? 21.271 2.212 -22.899 1.00 63.56 82 TYR A CA 1
ATOM 613 C C . TYR A 1 82 ? 22.031 3.286 -23.683 1.00 63.56 82 TYR A C 1
ATOM 615 O O . TYR A 1 82 ? 22.132 3.227 -24.913 1.00 63.56 82 TYR A O 1
ATOM 623 N N . LYS A 1 83 ? 22.563 4.287 -22.981 1.00 69.75 83 LYS A N 1
ATOM 624 C CA . LYS A 1 83 ? 23.562 5.201 -23.538 1.00 69.75 83 LYS A CA 1
ATOM 625 C C . LYS A 1 83 ? 24.891 4.852 -22.886 1.00 69.75 83 LYS A C 1
ATOM 627 O O . LYS A 1 83 ? 24.941 4.493 -21.723 1.00 69.75 83 LYS A O 1
ATOM 632 N N . TRP A 1 84 ? 25.998 5.016 -23.591 1.00 61.31 84 TRP A N 1
ATOM 633 C CA . TRP A 1 84 ? 27.323 4.712 -23.034 1.00 61.31 84 TRP A CA 1
ATOM 634 C C . TRP A 1 84 ? 27.641 5.471 -21.721 1.00 61.31 84 TRP A C 1
ATOM 636 O O . TRP A 1 84 ? 28.472 5.020 -20.944 1.00 61.31 84 TRP A O 1
ATOM 646 N N . TRP A 1 85 ? 26.951 6.587 -21.450 1.00 66.38 85 TRP A N 1
ATOM 647 C CA . TRP A 1 85 ? 27.008 7.349 -20.193 1.00 66.38 85 TRP A CA 1
ATOM 648 C C . TRP A 1 85 ? 25.791 7.165 -19.259 1.00 66.38 85 TRP A C 1
ATOM 650 O O . TRP A 1 85 ? 25.698 7.843 -18.240 1.00 66.38 85 TRP A O 1
ATOM 660 N N . ARG A 1 86 ? 24.792 6.351 -19.634 1.00 65.00 86 ARG A N 1
ATOM 661 C CA . ARG A 1 86 ? 23.558 6.098 -18.866 1.00 65.00 86 ARG A CA 1
ATOM 662 C C . ARG A 1 86 ? 23.160 4.633 -18.999 1.00 65.00 86 ARG A C 1
ATOM 664 O O . ARG A 1 86 ? 22.851 4.158 -20.090 1.00 65.00 86 ARG A O 1
ATOM 671 N N . CYS A 1 87 ? 23.118 3.961 -17.864 1.00 69.69 87 CYS A N 1
ATOM 672 C CA . CYS A 1 87 ? 22.570 2.621 -17.706 1.00 69.69 87 CYS A CA 1
ATOM 673 C C . CYS A 1 87 ? 21.131 2.544 -18.243 1.00 69.69 87 CYS A C 1
ATOM 675 O O . CYS A 1 87 ? 20.494 3.581 -18.435 1.00 69.69 87 CYS A O 1
ATOM 677 N N . GLY A 1 88 ? 20.648 1.328 -18.509 1.00 77.00 88 GLY A N 1
ATOM 678 C CA . GLY A 1 88 ? 19.246 1.083 -18.848 1.00 77.00 88 GLY A CA 1
ATOM 679 C C . GLY A 1 88 ? 18.333 1.367 -17.652 1.00 77.00 88 GLY A C 1
ATOM 680 O O . GLY A 1 88 ? 18.174 2.519 -17.260 1.00 77.00 88 GLY A O 1
ATOM 681 N N . TRP A 1 89 ? 17.724 0.322 -17.108 1.00 78.44 89 TRP A N 1
ATOM 682 C CA . TRP A 1 89 ? 16.999 0.399 -15.838 1.00 78.44 89 TRP A CA 1
ATOM 683 C C . TRP A 1 89 ? 18.017 0.387 -14.693 1.00 78.44 89 TRP A C 1
ATOM 685 O O . TRP A 1 89 ? 18.380 1.445 -14.196 1.00 78.44 89 TRP A O 1
ATOM 695 N N . ASP A 1 90 ? 18.703 -0.738 -14.481 1.00 73.38 90 ASP A N 1
ATOM 696 C CA . ASP A 1 90 ? 19.737 -0.825 -13.444 1.00 73.38 90 ASP A CA 1
ATOM 697 C C .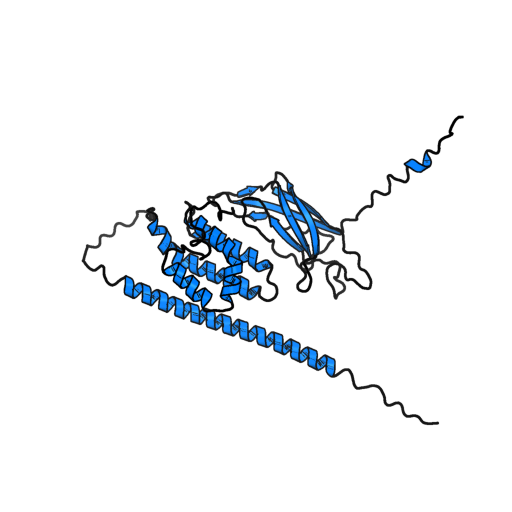 ASP A 1 90 ? 21.170 -0.561 -13.942 1.00 73.38 90 ASP A C 1
ATOM 699 O O . ASP A 1 90 ? 21.633 -1.071 -14.975 1.00 73.38 90 ASP A O 1
ATOM 703 N N . CYS A 1 91 ? 21.939 0.185 -13.147 1.00 67.69 91 CYS A N 1
ATOM 704 C CA . CYS A 1 91 ? 23.379 0.367 -13.324 1.00 67.69 91 CYS A CA 1
ATOM 705 C C . CYS A 1 91 ? 24.182 -0.796 -12.722 1.00 67.69 91 CYS A C 1
ATOM 707 O O . CYS A 1 91 ? 24.086 -1.063 -11.530 1.00 67.69 91 CYS A O 1
ATOM 709 N N . GLY A 1 92 ? 25.069 -1.425 -13.508 1.00 59.66 92 GLY A N 1
ATOM 710 C CA . GLY A 1 92 ? 26.236 -2.118 -12.935 1.00 59.66 92 GLY A CA 1
ATOM 711 C C . GLY A 1 92 ? 26.481 -3.583 -13.299 1.00 59.66 92 GLY A C 1
ATOM 712 O O . GLY A 1 92 ? 27.503 -4.112 -12.881 1.00 59.66 92 GLY A O 1
ATOM 713 N N . THR A 1 93 ? 25.652 -4.262 -14.098 1.00 53.12 93 THR A N 1
ATOM 714 C CA . THR A 1 93 ? 25.978 -5.620 -14.595 1.00 53.12 93 THR A CA 1
ATOM 715 C C . THR A 1 93 ? 25.330 -5.905 -15.957 1.00 53.12 93 THR A C 1
ATOM 717 O O . THR A 1 93 ? 24.514 -5.123 -16.444 1.00 53.12 93 THR A O 1
ATOM 720 N N . GLN A 1 94 ? 25.641 -7.056 -16.570 1.00 57.34 94 GLN A N 1
ATOM 721 C CA . GLN A 1 94 ? 24.983 -7.607 -17.774 1.00 57.34 94 GLN A CA 1
ATOM 722 C C . GLN A 1 94 ? 23.436 -7.709 -17.676 1.00 57.34 94 GLN A C 1
ATOM 724 O O . GLN A 1 94 ? 22.789 -8.117 -18.636 1.00 57.34 94 GLN A O 1
ATOM 729 N N . ASN A 1 95 ? 22.838 -7.321 -16.544 1.00 59.06 95 ASN A N 1
ATOM 730 C CA . ASN A 1 95 ? 21.406 -7.295 -16.269 1.00 59.06 95 ASN A CA 1
ATOM 731 C C . ASN A 1 95 ? 20.760 -5.897 -16.353 1.00 59.06 95 ASN A C 1
ATOM 733 O O . ASN A 1 95 ? 19.628 -5.764 -15.919 1.00 59.06 95 ASN A O 1
ATOM 737 N N . SER A 1 96 ? 21.399 -4.881 -16.947 1.00 65.12 96 SER A N 1
ATOM 738 C CA . SER A 1 96 ? 20.840 -3.507 -17.095 1.00 65.12 96 SER A CA 1
ATOM 739 C C . SER A 1 96 ? 19.483 -3.368 -17.830 1.00 65.12 96 SER A C 1
ATOM 741 O O . SER A 1 96 ? 18.984 -2.262 -18.028 1.00 65.12 96 SER A O 1
ATOM 743 N N . GLN A 1 97 ? 18.889 -4.486 -18.251 1.00 71.75 97 GLN A N 1
ATOM 744 C CA . GLN A 1 97 ? 17.566 -4.604 -18.873 1.00 71.75 97 GLN A CA 1
ATOM 745 C C . GLN A 1 97 ? 16.541 -5.252 -17.925 1.00 71.75 97 GLN A C 1
ATOM 747 O O . GLN A 1 97 ? 15.586 -5.868 -18.392 1.00 71.75 97 GLN A O 1
ATOM 752 N N . ARG A 1 98 ? 16.780 -5.251 -16.608 1.00 87.25 98 ARG A N 1
ATOM 753 C CA . ARG A 1 98 ? 15.960 -6.004 -15.652 1.00 87.25 98 ARG A CA 1
ATOM 754 C C . ARG A 1 98 ? 15.421 -5.135 -14.515 1.00 87.25 98 ARG A C 1
ATOM 756 O O . ARG A 1 98 ? 15.860 -5.341 -13.393 1.00 87.25 98 ARG A O 1
ATOM 763 N N . PRO A 1 99 ? 14.428 -4.273 -14.782 1.00 89.88 99 PRO A N 1
ATOM 764 C CA . PRO A 1 99 ? 13.934 -3.327 -13.790 1.00 89.88 99 PRO A CA 1
ATOM 765 C C . PRO A 1 99 ? 13.424 -4.006 -12.515 1.00 89.88 99 PRO A C 1
ATOM 767 O O . PRO A 1 99 ? 12.862 -5.111 -12.540 1.00 89.88 99 PRO A O 1
ATOM 770 N N . ASP A 1 100 ? 13.554 -3.300 -11.404 1.00 91.31 100 ASP A N 1
ATOM 771 C CA . ASP A 1 100 ? 12.955 -3.608 -10.118 1.00 91.31 100 ASP A CA 1
ATOM 772 C C . ASP A 1 100 ? 11.556 -2.955 -10.056 1.00 91.31 100 ASP A C 1
ATOM 774 O O . ASP A 1 100 ? 11.377 -1.837 -9.594 1.00 91.31 100 ASP A O 1
ATOM 778 N N . ILE A 1 101 ? 10.512 -3.646 -10.517 1.00 93.56 101 ILE A N 1
ATOM 779 C CA . ILE A 1 101 ? 9.207 -2.996 -10.742 1.00 93.56 101 ILE A CA 1
ATOM 780 C C . ILE A 1 101 ? 8.388 -2.903 -9.445 1.00 93.56 101 ILE A C 1
ATOM 782 O O . ILE A 1 101 ? 8.087 -3.927 -8.814 1.00 93.56 101 ILE A O 1
ATOM 786 N N . ILE A 1 102 ? 7.932 -1.694 -9.109 1.00 94.69 102 ILE A N 1
ATOM 787 C CA . ILE A 1 102 ? 6.883 -1.410 -8.112 1.00 94.69 102 ILE A CA 1
ATOM 788 C C . ILE A 1 102 ? 5.740 -0.618 -8.753 1.00 94.69 102 ILE A C 1
ATOM 790 O O . ILE A 1 102 ? 5.937 0.038 -9.772 1.00 94.69 102 ILE A O 1
ATOM 794 N N . CYS A 1 103 ? 4.544 -0.665 -8.165 1.00 96.38 103 CYS A N 1
ATOM 795 C CA . CYS A 1 103 ? 3.422 0.164 -8.600 1.00 96.38 103 CYS A CA 1
ATOM 796 C C . CYS A 1 103 ? 2.706 0.803 -7.410 1.00 96.38 103 CYS A C 1
ATOM 798 O O . CYS A 1 103 ? 2.356 0.105 -6.456 1.00 96.38 103 CYS A O 1
ATOM 800 N N . ASP A 1 104 ? 2.444 2.101 -7.522 1.00 96.00 104 ASP A N 1
ATOM 801 C CA . ASP A 1 104 ? 1.543 2.864 -6.667 1.00 96.00 104 ASP A CA 1
ATOM 802 C C . ASP A 1 104 ? 0.134 2.824 -7.230 1.00 96.00 104 ASP A C 1
ATOM 804 O O . ASP A 1 104 ? -0.085 3.020 -8.428 1.00 96.00 104 ASP A O 1
ATOM 808 N N . ILE A 1 105 ? -0.821 2.574 -6.346 1.00 97.62 105 ILE A N 1
ATOM 809 C CA . ILE A 1 105 ? -2.233 2.465 -6.662 1.00 97.62 105 ILE A CA 1
ATOM 810 C C . ILE A 1 105 ? -2.973 3.478 -5.804 1.00 97.62 105 ILE A C 1
ATOM 812 O O . ILE A 1 105 ? -2.949 3.405 -4.575 1.00 97.62 105 ILE A O 1
ATOM 816 N N . ASN A 1 106 ? -3.650 4.405 -6.474 1.00 97.44 106 ASN A N 1
ATOM 817 C CA . ASN A 1 106 ? -4.431 5.456 -5.843 1.00 97.44 106 ASN A CA 1
ATOM 818 C C . ASN A 1 106 ? -5.866 5.424 -6.364 1.00 97.44 106 ASN A C 1
ATOM 820 O O . ASN A 1 106 ? -6.119 5.270 -7.562 1.00 97.44 106 ASN A O 1
ATOM 824 N N . LYS A 1 107 ? -6.823 5.578 -5.455 1.00 97.12 107 LYS A N 1
ATOM 825 C CA . LYS A 1 107 ? -8.240 5.669 -5.783 1.00 97.12 107 LYS A CA 1
ATOM 826 C C . LYS A 1 107 ? -8.929 6.525 -4.732 1.00 97.12 107 LYS A C 1
ATOM 828 O O . LYS A 1 107 ? -8.746 6.293 -3.544 1.00 97.12 107 LYS A O 1
ATOM 833 N N . ASP A 1 108 ? -9.753 7.467 -5.176 1.00 96.56 108 ASP A N 1
ATOM 834 C CA . ASP A 1 108 ? -10.577 8.263 -4.266 1.00 96.56 108 ASP A CA 1
ATOM 835 C C . ASP A 1 108 ? -11.441 7.351 -3.381 1.00 96.56 108 ASP A C 1
ATOM 837 O O . ASP A 1 108 ? -12.152 6.478 -3.891 1.00 96.56 108 ASP A O 1
ATOM 841 N N . GLY A 1 109 ? -11.367 7.557 -2.064 1.00 94.81 109 GLY A N 1
ATOM 842 C CA . GLY A 1 109 ? -12.058 6.740 -1.062 1.00 94.81 109 GLY A CA 1
ATOM 843 C C . GLY A 1 109 ? -11.375 5.407 -0.731 1.00 94.81 109 GLY A C 1
ATOM 844 O O . GLY A 1 109 ? -11.979 4.570 -0.062 1.00 94.81 109 GLY A O 1
ATOM 845 N N . ALA A 1 110 ? -10.143 5.176 -1.191 1.00 96.50 110 ALA A N 1
ATOM 846 C CA . ALA A 1 110 ? -9.339 4.013 -0.828 1.00 96.50 110 ALA A CA 1
ATOM 847 C C . ALA A 1 110 ? -7.973 4.434 -0.278 1.00 96.50 110 ALA A C 1
ATOM 849 O O . ALA A 1 110 ? -7.379 5.409 -0.741 1.00 96.50 110 ALA A O 1
ATOM 850 N N . PHE A 1 111 ? -7.462 3.676 0.690 1.00 95.25 111 PHE A N 1
ATOM 851 C CA . PHE A 1 111 ? -6.147 3.910 1.265 1.00 95.25 111 PHE A CA 1
ATOM 852 C C . PHE A 1 111 ? -5.065 3.658 0.196 1.00 95.25 111 PHE A C 1
ATOM 854 O O . PHE A 1 111 ? -5.100 2.605 -0.457 1.00 95.25 111 PHE A O 1
ATOM 861 N N . PRO A 1 112 ? -4.113 4.591 -0.015 1.00 95.12 112 PRO A N 1
ATOM 862 C CA . PRO A 1 112 ? -3.041 4.418 -0.991 1.00 95.12 112 PRO A CA 1
ATOM 863 C C . PRO A 1 112 ? -2.271 3.113 -0.777 1.00 95.12 112 PRO A C 1
ATOM 865 O O . PRO A 1 112 ? -1.932 2.745 0.350 1.00 95.12 112 PRO A O 1
ATOM 868 N N . HIS A 1 113 ? -1.969 2.405 -1.864 1.00 95.19 113 HIS A N 1
ATOM 869 C CA . HIS A 1 113 ? -1.312 1.105 -1.776 1.00 95.19 113 HIS A CA 1
ATOM 870 C C . HIS A 1 113 ? -0.141 0.987 -2.743 1.00 95.19 113 HIS A C 1
ATOM 872 O O . HIS A 1 113 ? -0.267 1.295 -3.926 1.00 95.19 113 HIS A O 1
ATOM 878 N N . ARG A 1 114 ? 0.974 0.436 -2.257 1.00 94.06 114 ARG A N 1
ATOM 879 C CA . ARG A 1 114 ? 2.140 0.089 -3.073 1.00 94.06 114 ARG A CA 1
ATOM 880 C C . ARG A 1 114 ? 2.318 -1.423 -3.176 1.00 94.06 114 ARG A C 1
ATOM 882 O O . ARG A 1 114 ? 2.289 -2.140 -2.174 1.00 94.06 114 ARG A O 1
ATOM 889 N N . THR A 1 115 ? 2.526 -1.929 -4.392 1.00 94.69 115 THR A N 1
ATOM 890 C CA . THR A 1 115 ? 2.659 -3.372 -4.651 1.00 94.69 115 THR A CA 1
ATOM 891 C C . THR A 1 115 ? 3.949 -3.977 -4.090 1.00 94.69 115 THR A C 1
ATOM 893 O O . THR A 1 115 ? 4.837 -3.294 -3.580 1.00 94.69 115 THR A O 1
ATOM 896 N N . VAL A 1 116 ? 4.050 -5.315 -4.092 1.00 91.00 116 VAL A N 1
ATOM 897 C CA . VAL A 1 116 ? 5.301 -6.005 -3.718 1.00 91.00 116 VAL A CA 1
ATOM 898 C C . VAL A 1 116 ? 6.281 -5.853 -4.863 1.00 91.00 116 VAL A C 1
ATOM 900 O O . VAL A 1 116 ? 5.948 -6.235 -5.982 1.00 91.00 116 VAL A O 1
ATOM 903 N N . LYS A 1 117 ? 7.488 -5.365 -4.570 1.00 92.06 117 LYS A N 1
ATOM 904 C CA . LYS A 1 117 ? 8.554 -5.228 -5.560 1.00 92.06 117 LYS A CA 1
ATOM 905 C C . LYS A 1 117 ? 8.820 -6.537 -6.297 1.00 92.06 117 LYS A C 1
ATOM 907 O O . LYS A 1 117 ? 9.004 -7.588 -5.679 1.00 92.06 117 LYS A O 1
ATOM 912 N N . LYS A 1 118 ? 8.888 -6.460 -7.624 1.00 93.81 118 LYS A N 1
ATOM 913 C CA . LYS A 1 118 ? 9.378 -7.536 -8.486 1.00 93.81 118 LYS A CA 1
ATOM 914 C C . LYS A 1 118 ? 10.806 -7.227 -8.904 1.00 93.81 118 LYS A C 1
ATOM 916 O O . LYS A 1 118 ? 11.013 -6.520 -9.880 1.00 93.81 118 LYS A O 1
ATOM 921 N N . SER A 1 119 ? 11.768 -7.769 -8.165 1.00 90.69 119 SER A N 1
ATOM 922 C CA . SER A 1 119 ? 13.175 -7.471 -8.414 1.00 90.69 119 SER A CA 1
ATOM 923 C C . SER A 1 119 ? 13.717 -8.147 -9.675 1.00 90.69 119 SER A C 1
ATOM 925 O O . SER A 1 119 ? 13.372 -9.302 -9.950 1.00 90.69 119 SER A O 1
ATOM 927 N N . ASN A 1 120 ? 14.642 -7.480 -10.365 1.00 89.12 120 ASN A N 1
ATOM 928 C CA . ASN A 1 120 ? 15.382 -7.980 -11.519 1.00 89.12 120 ASN A CA 1
ATOM 929 C C . ASN A 1 120 ? 14.456 -8.594 -12.577 1.00 89.12 120 ASN A C 1
ATOM 931 O O . ASN A 1 120 ? 14.685 -9.708 -13.078 1.00 89.12 120 ASN A O 1
ATOM 935 N N . TYR A 1 121 ? 13.358 -7.900 -12.870 1.00 91.19 121 TYR A N 1
ATOM 936 C CA . TYR A 1 121 ? 12.280 -8.453 -13.661 1.00 91.19 121 TYR A CA 1
ATOM 937 C C . TYR A 1 121 ? 12.662 -8.535 -15.138 1.00 91.19 121 TYR A C 1
ATOM 939 O O . TYR A 1 121 ? 13.199 -7.601 -15.717 1.00 91.19 121 TYR A O 1
ATOM 947 N N . ARG A 1 122 ? 12.384 -9.670 -15.785 1.00 90.25 122 ARG A N 1
ATOM 948 C CA . ARG A 1 122 ? 12.703 -9.832 -17.207 1.00 90.25 122 ARG A CA 1
ATOM 949 C C . ARG A 1 122 ? 11.670 -9.117 -18.074 1.00 90.25 122 ARG A C 1
ATOM 951 O O . ARG A 1 122 ? 10.499 -9.483 -18.036 1.00 90.25 122 ARG A O 1
ATOM 958 N N . GLU A 1 123 ? 12.126 -8.180 -18.901 1.00 89.50 123 GLU A N 1
ATOM 959 C CA . GLU A 1 123 ? 11.286 -7.415 -19.835 1.00 89.50 123 GLU A CA 1
ATOM 960 C C . GLU A 1 123 ? 10.490 -8.299 -20.813 1.00 89.50 123 GLU A C 1
ATOM 962 O O . GLU A 1 123 ? 9.343 -8.000 -21.124 1.00 89.50 123 GLU A O 1
ATOM 967 N N . ASP A 1 124 ? 11.022 -9.464 -21.202 1.00 88.56 124 ASP A N 1
ATOM 968 C CA . ASP A 1 124 ? 10.344 -10.423 -22.090 1.00 88.56 124 ASP A CA 1
ATOM 969 C C . ASP A 1 124 ? 9.168 -11.183 -21.444 1.00 88.56 124 ASP A C 1
ATOM 971 O O . ASP A 1 124 ? 8.639 -12.139 -22.019 1.00 88.56 124 ASP A O 1
ATOM 975 N N . ARG A 1 125 ? 8.761 -10.795 -20.232 1.00 93.06 125 ARG A N 1
ATOM 976 C CA . ARG A 1 125 ? 7.656 -11.395 -19.483 1.00 93.06 125 ARG A CA 1
ATOM 977 C C . ARG A 1 125 ? 6.682 -10.326 -19.005 1.00 93.06 125 ARG A C 1
ATOM 979 O O . ARG A 1 125 ? 7.007 -9.152 -18.881 1.00 93.06 125 ARG A O 1
ATOM 986 N N . VAL A 1 126 ? 5.463 -10.762 -18.702 1.00 96.31 126 VAL A N 1
ATOM 987 C CA . VAL A 1 126 ? 4.437 -9.892 -18.120 1.00 96.31 126 VAL A CA 1
ATOM 988 C C . VAL A 1 126 ? 4.623 -9.827 -16.608 1.00 96.31 126 VAL A C 1
ATOM 990 O O . VAL A 1 126 ? 4.387 -10.820 -15.907 1.00 96.31 126 VAL A O 1
ATOM 993 N N . ALA A 1 127 ? 4.986 -8.653 -16.093 1.00 96.69 127 ALA A N 1
ATOM 994 C CA . ALA A 1 127 ? 5.069 -8.352 -14.669 1.00 96.69 127 ALA A CA 1
ATOM 995 C C . ALA A 1 127 ? 3.670 -8.358 -14.037 1.00 96.69 127 ALA A C 1
ATOM 997 O O . ALA A 1 127 ? 3.034 -7.324 -13.846 1.00 96.69 127 ALA A O 1
ATOM 998 N N . ASN A 1 128 ? 3.177 -9.557 -13.726 1.00 97.62 128 ASN A N 1
ATOM 999 C CA . ASN A 1 128 ? 1.847 -9.752 -13.167 1.00 97.62 128 ASN A CA 1
ATOM 1000 C C . ASN A 1 128 ? 1.856 -9.627 -11.636 1.00 97.62 128 ASN A C 1
ATOM 1002 O O . ASN A 1 128 ? 2.434 -10.472 -10.943 1.00 97.62 128 ASN A O 1
ATOM 1006 N N . PHE A 1 129 ? 1.214 -8.586 -11.110 1.00 96.94 129 PHE A N 1
ATOM 1007 C CA . PHE A 1 129 ? 1.063 -8.324 -9.674 1.00 96.94 129 PHE A CA 1
ATOM 1008 C C . PHE A 1 129 ? -0.117 -9.068 -9.028 1.00 96.94 129 PHE A C 1
ATOM 1010 O O . PHE A 1 129 ? -0.327 -8.945 -7.826 1.00 96.94 129 PHE A O 1
ATOM 1017 N N . GLY A 1 130 ? -0.854 -9.880 -9.790 1.00 97.44 130 GLY A N 1
ATOM 1018 C CA . GLY A 1 130 ? -1.992 -10.640 -9.282 1.00 97.44 130 GLY A CA 1
ATOM 1019 C C . GLY A 1 130 ? -3.148 -9.727 -8.879 1.00 97.44 130 GLY A C 1
ATOM 1020 O O . GLY A 1 130 ? -3.427 -8.733 -9.553 1.00 97.44 130 GLY A O 1
ATOM 1021 N N . THR A 1 131 ? -3.832 -10.082 -7.791 1.00 97.88 131 THR A N 1
ATOM 1022 C CA . THR A 1 131 ? -4.881 -9.249 -7.200 1.00 97.88 131 THR A CA 1
ATOM 1023 C C . THR A 1 131 ? -4.324 -8.421 -6.051 1.00 97.88 131 THR A C 1
ATOM 1025 O O . THR A 1 131 ? -3.843 -8.977 -5.070 1.00 97.88 131 THR A O 1
ATOM 1028 N N . VAL A 1 132 ? -4.431 -7.100 -6.169 1.00 96.75 132 VAL A N 1
ATOM 1029 C CA . VAL A 1 132 ? -4.156 -6.150 -5.091 1.00 96.75 132 VAL A CA 1
ATOM 1030 C C . VAL A 1 132 ? -5.476 -5.791 -4.424 1.00 96.75 132 VAL A C 1
ATOM 1032 O O . VAL A 1 132 ? -6.453 -5.488 -5.113 1.00 96.75 132 VAL A O 1
ATOM 1035 N N . ILE A 1 133 ? -5.504 -5.851 -3.096 1.00 97.19 133 ILE A N 1
ATOM 1036 C CA . ILE A 1 133 ? -6.669 -5.487 -2.297 1.00 97.19 133 ILE A CA 1
ATOM 1037 C C . ILE A 1 133 ? -6.418 -4.116 -1.675 1.00 97.19 133 ILE A C 1
ATOM 1039 O O . ILE A 1 133 ? -5.413 -3.921 -0.997 1.00 97.19 133 ILE A O 1
ATOM 1043 N N . LEU A 1 134 ? -7.316 -3.174 -1.943 1.00 97.00 134 LEU A N 1
ATOM 1044 C CA . LEU A 1 134 ? -7.359 -1.872 -1.297 1.00 97.00 134 LEU A CA 1
ATOM 1045 C C . LEU A 1 134 ? -8.328 -1.911 -0.120 1.00 97.00 134 LEU A C 1
ATOM 1047 O O . LEU A 1 134 ? -9.372 -2.570 -0.170 1.00 97.00 134 LEU A O 1
ATOM 1051 N N . TYR A 1 135 ? -7.998 -1.140 0.901 1.00 96.56 135 TYR A N 1
ATOM 1052 C CA . TYR A 1 135 ? -8.889 -0.858 2.010 1.00 96.56 135 TYR A CA 1
ATOM 1053 C C . TYR A 1 135 ? -9.551 0.509 1.799 1.00 96.56 135 TYR A C 1
ATOM 1055 O O . TYR A 1 135 ? -8.972 1.360 1.119 1.00 96.56 135 TYR A O 1
ATOM 1063 N N . PRO A 1 136 ? -10.776 0.728 2.294 1.00 95.62 136 PRO A N 1
AT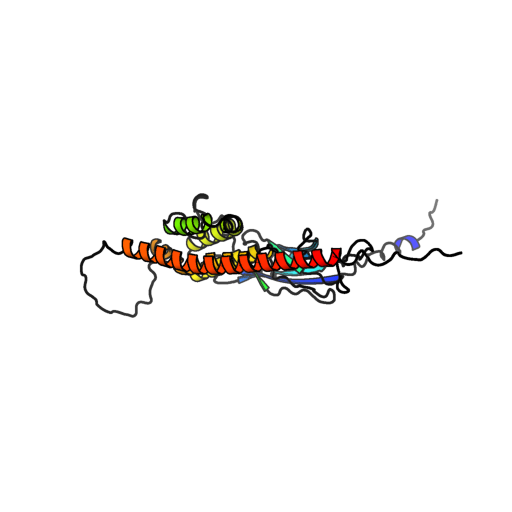OM 1064 C CA . PRO A 1 136 ? -11.415 2.039 2.218 1.00 95.62 136 PRO A CA 1
ATOM 1065 C C . PRO A 1 136 ? -10.626 3.075 3.035 1.00 95.62 136 PRO A C 1
ATOM 1067 O O . PRO A 1 136 ? -10.130 2.770 4.115 1.00 95.62 136 PRO A O 1
ATOM 1070 N N . ASP A 1 137 ? -10.514 4.301 2.520 1.00 94.69 137 ASP A N 1
ATOM 1071 C CA . ASP A 1 137 ? -9.931 5.418 3.274 1.00 94.69 137 ASP A CA 1
ATOM 1072 C C . ASP A 1 137 ? -11.022 6.078 4.117 1.00 94.69 137 ASP A C 1
ATOM 1074 O O . ASP A 1 137 ? -11.800 6.889 3.616 1.00 94.69 137 ASP A O 1
ATOM 1078 N N . ARG A 1 138 ? -11.079 5.714 5.398 1.00 90.31 138 ARG A N 1
ATOM 1079 C CA . ARG A 1 138 ? -12.072 6.205 6.357 1.00 90.31 138 ARG A CA 1
ATOM 1080 C C . ARG A 1 138 ? -11.612 7.452 7.100 1.00 90.31 138 ARG A C 1
ATOM 1082 O O . ARG A 1 138 ? -12.368 7.944 7.932 1.00 90.31 138 ARG A O 1
ATOM 1089 N N . LYS A 1 139 ? -10.419 8.002 6.830 1.00 84.88 139 LYS A N 1
ATOM 1090 C CA . LYS A 1 139 ? -9.851 9.093 7.649 1.00 84.88 139 LYS A CA 1
ATOM 1091 C C . LYS A 1 139 ? -10.706 10.365 7.689 1.00 84.88 139 LYS A C 1
ATOM 1093 O O . LYS A 1 139 ? -10.558 11.169 8.602 1.00 84.88 139 LYS A O 1
ATOM 1098 N N . ASN A 1 140 ? -11.585 10.548 6.701 1.00 82.25 140 ASN A N 1
ATOM 1099 C CA . ASN A 1 140 ? -12.521 11.672 6.624 1.00 82.25 140 ASN A CA 1
ATOM 1100 C C . ASN A 1 140 ? -13.963 11.300 7.021 1.00 82.25 140 ASN A C 1
ATOM 1102 O O . ASN A 1 140 ? -14.812 12.187 7.078 1.00 82.25 140 ASN A O 1
ATOM 1106 N N . ASP A 1 141 ? -14.242 10.019 7.273 1.00 81.12 141 ASP A N 1
ATOM 1107 C CA . ASP A 1 141 ? -15.600 9.499 7.473 1.00 81.12 141 ASP A CA 1
ATOM 1108 C C . ASP A 1 141 ? -15.997 9.426 8.952 1.00 81.12 141 ASP A C 1
ATOM 1110 O O . ASP A 1 141 ? -17.187 9.375 9.266 1.00 81.12 141 ASP A O 1
ATOM 1114 N N . CYS A 1 142 ? -15.033 9.442 9.877 1.00 78.25 142 CYS A N 1
ATOM 1115 C CA . CYS A 1 142 ? -15.333 9.434 11.303 1.00 78.25 142 CYS A CA 1
ATOM 1116 C C . CYS A 1 142 ? -15.386 10.853 11.891 1.00 78.25 142 CYS A C 1
ATOM 1118 O O . CYS A 1 142 ? -14.599 11.733 11.552 1.00 78.25 142 CYS A O 1
ATOM 1120 N N . THR A 1 143 ? -16.315 11.086 12.822 1.00 75.12 143 THR A N 1
ATOM 1121 C CA . THR A 1 143 ? -16.512 12.384 13.502 1.00 75.12 143 THR A CA 1
ATOM 1122 C C . THR A 1 143 ? -15.437 12.698 14.546 1.00 75.12 143 THR A C 1
ATOM 1124 O O . THR A 1 143 ? -15.619 13.597 15.371 1.00 75.12 143 THR A O 1
ATOM 1127 N N . LEU A 1 144 ? -14.342 11.938 14.566 1.00 67.00 144 LEU A N 1
ATOM 1128 C CA . LEU A 1 144 ? -13.234 12.171 15.477 1.00 67.00 144 LEU A CA 1
ATOM 1129 C C . LEU A 1 144 ? -12.603 13.522 15.132 1.00 67.00 144 LEU A C 1
ATOM 1131 O O . LEU A 1 144 ? -12.333 13.839 13.972 1.00 67.00 144 LEU A O 1
ATOM 1135 N N . THR A 1 145 ? -12.408 14.369 16.142 1.00 64.00 145 THR A N 1
ATOM 1136 C CA . THR A 1 145 ? -11.733 15.650 15.931 1.00 64.00 145 THR A CA 1
ATOM 1137 C C . THR A 1 145 ? -10.301 15.378 15.485 1.00 64.00 145 THR A C 1
ATOM 1139 O O . THR A 1 145 ? -9.697 14.385 15.887 1.00 64.00 145 THR A O 1
ATOM 1142 N N . ARG A 1 146 ? -9.722 16.265 14.671 1.00 60.53 146 ARG A N 1
ATOM 1143 C CA . ARG A 1 146 ? -8.347 16.099 14.168 1.00 60.53 146 ARG A CA 1
ATOM 1144 C C . ARG A 1 146 ? -7.313 15.928 15.289 1.00 60.53 146 ARG A C 1
ATOM 1146 O O . ARG A 1 146 ? -6.301 15.274 15.087 1.00 60.53 146 ARG A O 1
ATOM 1153 N N . ASP A 1 147 ? -7.605 16.472 16.469 1.00 62.56 147 ASP A N 1
ATOM 1154 C CA . ASP A 1 147 ? -6.779 16.359 17.677 1.00 62.56 147 ASP A CA 1
ATOM 1155 C C . ASP A 1 147 ? -6.876 14.977 18.353 1.00 62.56 147 ASP A C 1
ATOM 1157 O O . ASP A 1 147 ? -6.134 14.687 19.286 1.00 62.56 147 ASP A O 1
ATOM 1161 N N . SER A 1 148 ? -7.798 14.130 17.891 1.00 60.03 148 SER A N 1
ATOM 1162 C CA . SER A 1 148 ? -8.034 12.766 18.368 1.00 60.03 148 SER A CA 1
ATOM 1163 C C . SER A 1 148 ? -7.693 11.678 17.342 1.00 60.03 148 SER A C 1
ATOM 1165 O O . SER A 1 148 ? -7.912 10.503 17.618 1.00 60.03 148 SER A O 1
ATOM 1167 N N . LEU A 1 149 ? -7.148 12.055 16.181 1.00 58.31 149 LEU A N 1
ATOM 1168 C CA . LEU A 1 149 ? -6.757 11.134 15.115 1.00 58.31 149 LEU A CA 1
ATOM 1169 C C . LEU A 1 149 ? -5.239 10.965 15.060 1.00 58.31 149 LEU A C 1
ATOM 1171 O O . LEU A 1 149 ? -4.490 11.929 15.221 1.00 58.31 149 LEU A O 1
ATOM 1175 N N . GLY A 1 150 ? -4.792 9.743 14.772 1.00 62.00 150 GLY A N 1
ATOM 1176 C CA . GLY A 1 150 ? -3.390 9.452 14.469 1.00 62.00 150 GLY A CA 1
ATOM 1177 C C . GLY A 1 150 ? -2.596 8.884 15.639 1.00 62.00 150 GLY A C 1
ATOM 1178 O O . GLY A 1 150 ? -1.378 8.796 15.544 1.00 62.00 150 GLY A O 1
ATOM 1179 N N . TYR A 1 151 ? -3.264 8.473 16.719 1.00 70.62 151 TYR A N 1
ATOM 1180 C CA . TYR A 1 151 ? -2.617 7.829 17.868 1.00 70.62 151 TYR A CA 1
ATOM 1181 C C . TYR A 1 151 ? -2.561 6.302 17.752 1.00 70.62 151 TYR A C 1
ATOM 1183 O O . TYR A 1 151 ? -1.954 5.660 18.610 1.00 70.62 151 TYR A O 1
ATOM 1191 N N . CYS A 1 152 ? -3.118 5.742 16.670 1.00 74.56 152 CYS A N 1
ATOM 1192 C CA . CYS A 1 152 ? -3.135 4.305 16.391 1.00 74.56 152 CYS A CA 1
ATOM 1193 C C . CYS A 1 152 ? -3.864 3.563 17.525 1.00 74.56 152 CYS A C 1
ATOM 1195 O O . CYS A 1 152 ? -3.319 2.663 18.163 1.00 74.56 152 CYS A O 1
ATOM 1197 N N . GLY A 1 153 ? -5.049 4.069 17.857 1.00 66.94 153 GLY A N 1
ATOM 1198 C CA . GLY A 1 153 ? -5.844 3.788 19.040 1.00 66.94 153 GLY A CA 1
ATOM 1199 C C . GLY A 1 153 ? -6.588 5.053 19.500 1.00 66.94 153 GLY A C 1
ATOM 1200 O O . GLY A 1 153 ? -6.149 6.174 19.229 1.00 66.94 153 GLY A O 1
ATOM 1201 N N . PRO A 1 154 ? -7.695 4.919 20.251 1.00 58.81 154 PRO A N 1
ATOM 1202 C CA . PRO A 1 154 ? -8.518 6.055 20.653 1.00 58.81 154 PRO A CA 1
ATOM 1203 C C . PRO A 1 154 ? -7.714 7.056 21.492 1.00 58.81 154 PRO A C 1
ATOM 1205 O O . PRO A 1 154 ? -7.379 6.820 22.659 1.00 58.81 154 PRO A O 1
ATOM 1208 N N . ALA A 1 155 ? -7.439 8.213 20.889 1.00 53.28 155 ALA A N 1
ATOM 1209 C CA . ALA A 1 155 ? -6.633 9.297 21.449 1.00 53.28 155 ALA A CA 1
ATOM 1210 C C . ALA A 1 155 ? -7.143 9.856 22.783 1.00 53.28 155 ALA A C 1
ATOM 1212 O O . ALA A 1 155 ? -6.400 10.485 23.539 1.00 53.28 155 ALA A O 1
ATOM 1213 N N . SER A 1 156 ? -8.425 9.644 23.077 1.00 50.78 156 SER A N 1
ATOM 1214 C CA . SER A 1 156 ? -9.072 10.099 24.305 1.00 50.78 156 SER A CA 1
ATOM 1215 C C . SER A 1 156 ? -8.627 9.323 25.547 1.00 50.78 156 SER A C 1
ATOM 1217 O O . SER A 1 156 ? -8.885 9.773 26.664 1.00 50.78 156 SER A O 1
ATOM 1219 N N . THR A 1 157 ? -7.931 8.193 25.389 1.00 59.62 157 THR A N 1
ATOM 1220 C CA . THR A 1 157 ? -7.610 7.299 26.505 1.00 59.62 157 THR A CA 1
ATOM 1221 C C . THR A 1 157 ? -6.180 7.467 27.018 1.00 59.62 157 THR A C 1
ATOM 1223 O O . THR A 1 157 ? -5.245 7.830 26.299 1.00 59.62 157 THR A O 1
ATOM 1226 N N . SER A 1 158 ? -5.992 7.177 28.305 1.00 60.22 158 SER A N 1
ATOM 1227 C CA . SER A 1 158 ? -4.679 7.069 28.952 1.00 60.22 158 SER A CA 1
ATOM 1228 C C . SER A 1 158 ? -3.760 6.083 28.224 1.00 60.22 158 SER A C 1
ATOM 1230 O O . SER A 1 158 ? -2.562 6.331 28.138 1.00 60.22 158 SER A O 1
ATOM 1232 N N . ALA A 1 159 ? -4.302 5.024 27.625 1.00 58.41 159 ALA A N 1
ATOM 1233 C CA . ALA A 1 159 ? -3.541 4.044 26.861 1.00 58.41 159 ALA A CA 1
ATOM 1234 C C . ALA A 1 159 ? -3.036 4.574 25.506 1.00 58.41 159 ALA A C 1
ATOM 1236 O O . ALA A 1 159 ? -1.865 4.375 25.189 1.00 58.41 159 ALA A O 1
ATOM 1237 N N . GLY A 1 160 ? -3.848 5.331 24.754 1.00 62.50 160 GLY A N 1
ATOM 1238 C CA . GLY A 1 160 ? -3.375 6.042 23.556 1.00 62.50 160 GLY A CA 1
ATOM 1239 C C . GLY A 1 160 ? -2.233 7.010 23.889 1.00 62.50 160 GLY A C 1
ATOM 1240 O O . GLY A 1 160 ? -1.214 7.064 23.198 1.00 62.50 160 GLY A O 1
ATOM 1241 N N . LYS A 1 161 ? -2.328 7.688 25.044 1.00 66.12 161 LYS A N 1
ATOM 1242 C CA . LYS A 1 161 ? -1.227 8.503 25.580 1.00 66.12 161 LYS A CA 1
ATOM 1243 C C . LYS A 1 161 ? -0.008 7.670 25.969 1.00 66.12 161 LYS A C 1
ATOM 1245 O O . LYS A 1 161 ? 1.103 8.153 25.780 1.00 66.12 161 LYS A O 1
ATOM 1250 N N . VAL A 1 162 ? -0.168 6.452 26.488 1.00 66.44 162 VAL A N 1
ATOM 1251 C CA . VAL A 1 162 ? 0.951 5.547 26.810 1.00 66.44 162 VAL A CA 1
ATOM 1252 C C . VAL A 1 162 ? 1.652 5.076 25.539 1.00 66.44 162 VAL A C 1
ATOM 1254 O O . VAL A 1 162 ? 2.873 5.192 25.470 1.00 66.44 162 VAL A O 1
ATOM 1257 N N . ILE A 1 163 ? 0.917 4.638 24.511 1.00 66.31 163 ILE A N 1
ATOM 1258 C CA . ILE A 1 163 ? 1.491 4.252 23.210 1.00 66.31 163 ILE A CA 1
ATOM 1259 C C . ILE A 1 163 ? 2.245 5.437 22.605 1.00 66.31 163 ILE A C 1
ATOM 1261 O O . ILE A 1 163 ? 3.409 5.297 22.238 1.00 66.31 163 ILE A O 1
ATOM 1265 N N . HIS A 1 164 ? 1.638 6.626 22.598 1.00 67.31 164 HIS A N 1
ATOM 1266 C CA . HIS A 1 164 ? 2.303 7.846 22.150 1.00 67.31 164 HIS A CA 1
ATOM 1267 C C . HIS A 1 164 ? 3.520 8.200 23.009 1.00 67.31 164 HIS A C 1
ATOM 1269 O O . HIS A 1 164 ? 4.541 8.618 22.482 1.00 67.31 164 HIS A O 1
ATOM 1275 N N . THR A 1 165 ? 3.461 8.026 24.330 1.00 68.69 165 THR A N 1
ATOM 1276 C CA . THR A 1 165 ? 4.594 8.307 25.224 1.00 68.69 165 THR A CA 1
ATOM 1277 C C . THR A 1 165 ? 5.753 7.358 24.928 1.00 68.69 165 THR A C 1
ATOM 1279 O O . THR A 1 165 ? 6.878 7.818 24.740 1.00 68.69 165 THR A O 1
ATOM 1282 N N . ILE A 1 166 ? 5.482 6.059 24.777 1.00 64.56 166 ILE A N 1
ATOM 1283 C CA . ILE A 1 166 ? 6.476 5.054 24.382 1.00 64.56 166 ILE A CA 1
ATOM 1284 C C . ILE A 1 166 ? 7.046 5.401 22.997 1.00 64.56 166 ILE A C 1
ATOM 1286 O O . ILE A 1 166 ? 8.264 5.507 22.852 1.00 64.56 166 ILE A O 1
ATOM 1290 N N . ALA A 1 167 ? 6.189 5.699 22.016 1.00 64.44 167 ALA A N 1
ATOM 1291 C CA . ALA A 1 167 ? 6.584 6.102 20.666 1.00 64.44 167 ALA A CA 1
ATOM 1292 C C . ALA A 1 167 ? 7.261 7.489 20.596 1.00 64.44 167 ALA A C 1
ATOM 1294 O O . ALA A 1 167 ? 8.000 7.783 19.667 1.00 64.44 167 ALA A O 1
ATOM 1295 N N . SER A 1 168 ? 7.077 8.370 21.569 1.00 64.44 168 SER A N 1
ATOM 1296 C CA . SER A 1 168 ? 7.804 9.647 21.621 1.00 64.44 168 SER A CA 1
ATOM 1297 C C . SER A 1 168 ? 9.160 9.506 22.318 1.00 64.44 168 SER A C 1
ATOM 1299 O O . SER A 1 168 ? 10.073 10.290 22.069 1.00 64.44 168 SER A O 1
ATOM 1301 N N . SER A 1 169 ? 9.321 8.482 23.164 1.00 63.72 169 SER A N 1
ATOM 1302 C CA . SER A 1 169 ? 10.548 8.249 23.933 1.00 63.72 169 SER A CA 1
ATOM 1303 C C . SER A 1 169 ? 11.695 7.648 23.112 1.00 63.72 169 SER A C 1
ATOM 1305 O O . SER A 1 169 ? 12.854 7.756 23.514 1.00 63.72 169 SER A O 1
ATOM 1307 N N . MET A 1 170 ? 11.410 7.063 21.943 1.00 59.50 170 MET A N 1
ATOM 1308 C CA . MET A 1 170 ? 12.436 6.585 21.016 1.00 59.50 170 MET A CA 1
ATOM 1309 C C . MET A 1 170 ? 12.505 7.554 19.821 1.00 59.50 170 MET A C 1
ATOM 1311 O O . MET A 1 170 ? 11.535 7.766 19.109 1.00 59.50 170 MET A O 1
ATOM 1315 N N . SER A 1 171 ? 13.654 8.172 19.543 1.00 59.34 171 SER A N 1
ATOM 1316 C CA . SER A 1 171 ? 13.757 9.127 18.417 1.00 59.34 171 SER A CA 1
ATOM 1317 C C . SER A 1 171 ? 13.469 8.494 17.043 1.00 59.34 171 SER A C 1
ATOM 1319 O O . SER A 1 171 ? 13.116 9.194 16.100 1.00 59.34 171 SER A O 1
ATOM 1321 N N . ILE A 1 172 ? 13.588 7.166 16.935 1.00 62.06 172 ILE A N 1
ATOM 1322 C CA . ILE A 1 172 ? 13.224 6.389 15.741 1.00 62.06 172 ILE A CA 1
ATOM 1323 C C . ILE A 1 172 ? 11.702 6.338 15.549 1.00 62.06 172 ILE A C 1
ATOM 1325 O O . ILE A 1 172 ? 11.219 6.314 14.418 1.00 62.06 172 ILE A O 1
ATOM 1329 N N . THR A 1 173 ? 10.928 6.348 16.632 1.00 65.44 173 THR A N 1
ATOM 1330 C CA . THR A 1 173 ? 9.474 6.218 16.553 1.00 65.44 173 THR A CA 1
ATOM 1331 C C . THR A 1 173 ? 8.785 7.523 16.175 1.00 65.44 173 THR A C 1
ATOM 1333 O O . THR A 1 173 ? 7.745 7.438 15.549 1.00 65.44 173 THR A O 1
ATOM 1336 N N . ASP A 1 174 ? 9.370 8.706 16.391 1.00 76.00 174 ASP A N 1
ATOM 1337 C CA . ASP A 1 174 ? 8.789 9.973 15.900 1.00 76.00 174 ASP A CA 1
ATOM 1338 C C . ASP A 1 174 ? 8.759 10.046 14.356 1.00 76.00 174 ASP A C 1
ATOM 1340 O O . ASP A 1 174 ? 7.786 10.509 13.756 1.00 76.00 174 ASP A O 1
ATOM 1344 N N . TYR A 1 175 ? 9.792 9.511 13.689 1.00 84.69 175 TYR A N 1
ATOM 1345 C CA . TYR A 1 175 ? 9.803 9.362 12.229 1.00 84.69 175 TYR A CA 1
ATOM 1346 C C . TYR A 1 175 ? 8.684 8.423 11.755 1.00 84.69 175 TYR A C 1
ATOM 1348 O O . TYR A 1 175 ? 7.867 8.812 10.917 1.00 84.69 175 TYR A O 1
ATOM 1356 N N . TYR A 1 176 ? 8.612 7.209 12.314 1.00 83.56 176 TYR A N 1
ATOM 1357 C CA . TYR A 1 176 ? 7.604 6.229 11.901 1.00 83.56 176 TYR A CA 1
ATOM 1358 C C . TYR A 1 176 ? 6.189 6.614 12.309 1.00 83.56 176 TYR A C 1
ATOM 1360 O O . TYR A 1 176 ? 5.260 6.344 11.564 1.00 83.56 176 TYR A O 1
ATOM 1368 N N . PHE A 1 177 ? 6.012 7.291 13.437 1.00 82.56 177 PHE A N 1
ATOM 1369 C CA . PHE A 1 177 ? 4.716 7.786 13.876 1.00 82.56 177 PHE A CA 1
ATOM 1370 C C . PHE A 1 177 ? 4.162 8.805 12.879 1.00 82.56 177 PHE A C 1
ATOM 1372 O O . PHE A 1 177 ? 3.035 8.665 12.414 1.00 82.56 177 PHE A O 1
ATOM 1379 N N . ARG A 1 178 ? 4.983 9.773 12.442 1.00 85.19 178 ARG A N 1
ATOM 1380 C CA . ARG A 1 178 ? 4.585 10.689 11.361 1.00 85.19 178 ARG A CA 1
ATOM 1381 C C . ARG A 1 178 ? 4.274 9.943 10.066 1.00 85.19 178 ARG A C 1
ATOM 1383 O O . ARG A 1 178 ? 3.271 10.247 9.426 1.00 85.19 178 ARG A O 1
ATOM 1390 N N . LYS A 1 179 ? 5.091 8.950 9.709 1.00 88.56 179 LYS A N 1
ATOM 1391 C CA . LYS A 1 179 ? 4.884 8.115 8.518 1.00 88.56 179 LYS A CA 1
ATOM 1392 C C . LYS A 1 179 ? 3.584 7.307 8.574 1.00 88.56 179 LYS A C 1
ATOM 1394 O O . LYS A 1 179 ? 2.919 7.180 7.557 1.00 88.56 179 LYS A O 1
ATOM 1399 N N . PHE A 1 180 ? 3.218 6.789 9.742 1.00 90.94 180 PHE A N 1
ATOM 1400 C CA . PHE A 1 180 ? 2.041 5.945 9.959 1.00 90.94 180 PHE A CA 1
ATOM 1401 C C . PHE A 1 180 ? 0.776 6.721 10.325 1.00 90.94 180 PHE A C 1
ATOM 1403 O O . PHE A 1 180 ? -0.285 6.111 10.402 1.00 90.94 180 PHE A O 1
ATOM 1410 N N . SER A 1 181 ? 0.861 8.042 10.503 1.00 89.19 181 SER A N 1
ATOM 1411 C CA . SER A 1 181 ? -0.254 8.893 10.940 1.00 89.19 181 SER A CA 1
ATOM 1412 C C . SER A 1 181 ? -1.551 8.681 10.148 1.00 89.19 181 SER A C 1
ATOM 1414 O O . SER A 1 181 ? -2.599 8.492 10.761 1.00 89.19 181 SER A O 1
ATOM 1416 N N . ASP A 1 182 ? -1.486 8.610 8.815 1.00 90.62 182 ASP A N 1
ATOM 1417 C CA . ASP A 1 182 ? -2.655 8.327 7.967 1.00 90.62 182 ASP A CA 1
ATOM 1418 C C . ASP A 1 182 ? -3.223 6.918 8.207 1.00 90.62 182 ASP A C 1
ATOM 1420 O O . ASP A 1 182 ? -4.438 6.745 8.292 1.00 90.62 182 ASP A O 1
ATOM 1424 N N . GLY A 1 183 ? -2.360 5.907 8.360 1.00 92.50 183 GLY A N 1
ATOM 1425 C CA . GLY A 1 183 ? -2.785 4.539 8.678 1.00 92.50 183 GLY A CA 1
ATOM 1426 C C . GLY A 1 183 ? -3.442 4.447 10.055 1.00 92.50 183 GLY A C 1
ATOM 1427 O O . GLY A 1 183 ? -4.449 3.764 10.221 1.00 92.50 183 GLY A O 1
ATOM 1428 N N . CYS A 1 184 ? -2.915 5.195 11.021 1.00 91.25 184 CYS A N 1
ATOM 1429 C CA . CYS A 1 184 ? -3.458 5.297 12.368 1.00 91.25 184 CYS A CA 1
ATOM 1430 C C . CYS A 1 184 ? -4.805 6.020 12.397 1.00 91.25 184 CYS A C 1
ATOM 1432 O O . CYS A 1 184 ? -5.736 5.522 13.014 1.00 91.25 184 CYS A O 1
ATOM 1434 N N . ALA A 1 185 ? -4.951 7.136 11.678 1.00 89.31 185 ALA A N 1
ATOM 1435 C CA . ALA A 1 185 ? -6.233 7.826 11.558 1.00 89.31 185 ALA A CA 1
ATOM 1436 C C . ALA A 1 185 ? -7.305 6.936 10.903 1.00 89.31 185 ALA A C 1
ATOM 1438 O O . ALA A 1 185 ? -8.451 6.914 11.347 1.00 89.31 185 ALA A O 1
ATOM 1439 N N . ASN A 1 186 ? -6.933 6.163 9.877 1.00 92.25 186 ASN A N 1
ATOM 1440 C CA . ASN A 1 186 ? -7.845 5.216 9.239 1.00 92.25 186 ASN A CA 1
ATOM 1441 C C . ASN A 1 186 ? -8.271 4.077 10.195 1.00 92.25 186 ASN A C 1
ATOM 1443 O O . ASN A 1 186 ? -9.442 3.696 10.217 1.00 92.25 186 ASN A O 1
ATOM 1447 N N . HIS A 1 187 ? -7.346 3.572 11.021 1.00 92.00 187 HIS A N 1
ATOM 1448 C CA . HIS A 1 187 ? -7.622 2.564 12.055 1.00 92.00 187 HIS A CA 1
ATOM 1449 C C . HIS A 1 187 ? -8.528 3.095 13.171 1.00 92.00 187 HIS A C 1
ATOM 1451 O O . HIS A 1 187 ? -9.521 2.446 13.497 1.00 92.00 187 HIS A O 1
ATOM 1457 N N . ASP A 1 188 ? -8.265 4.307 13.666 1.00 87.94 188 ASP A N 1
ATOM 1458 C CA . ASP A 1 188 ? -9.107 4.989 14.658 1.00 87.94 188 ASP A CA 1
ATOM 1459 C C . ASP A 1 188 ? -10.556 5.110 14.151 1.00 87.94 188 ASP A C 1
ATOM 1461 O O . ASP A 1 188 ? -11.515 4.810 14.867 1.00 87.94 188 ASP A O 1
ATOM 1465 N N . CYS A 1 189 ? -10.727 5.484 12.877 1.00 88.12 189 CYS A N 1
ATOM 1466 C CA . CYS A 1 189 ? -12.042 5.519 12.247 1.00 88.12 189 CYS A CA 1
ATOM 1467 C C . CYS A 1 189 ? -12.664 4.119 12.096 1.00 88.12 189 CYS A C 1
ATOM 1469 O O . CYS A 1 189 ? -13.867 3.971 12.312 1.00 88.12 189 CYS A O 1
ATOM 1471 N N . CYS A 1 190 ? -11.879 3.086 11.771 1.00 90.62 190 CYS A N 1
ATOM 1472 C CA . CYS A 1 190 ? -12.364 1.703 11.708 1.00 90.62 190 CYS A CA 1
ATOM 1473 C C . CYS A 1 190 ? -12.924 1.241 13.062 1.00 90.62 190 CYS A C 1
ATOM 1475 O O . CYS A 1 190 ? -14.029 0.707 13.115 1.00 90.62 190 CYS A O 1
ATOM 1477 N N . TYR A 1 191 ? -12.234 1.541 14.164 1.00 86.50 191 TYR A N 1
ATOM 1478 C CA . TYR A 1 191 ? -12.693 1.233 15.525 1.00 86.50 191 TYR A CA 1
ATOM 1479 C C . TYR A 1 191 ? -13.997 1.935 15.917 1.00 86.50 191 TYR A C 1
ATOM 1481 O O . TYR A 1 191 ? -14.736 1.444 16.765 1.00 86.50 191 TYR A O 1
ATOM 1489 N N . SER A 1 192 ? -14.294 3.086 15.313 1.00 83.19 192 SER A N 1
ATOM 1490 C CA . SER A 1 192 ? -15.567 3.785 15.526 1.00 83.19 192 SER A CA 1
ATOM 1491 C C . SER A 1 192 ? -16.736 3.216 14.710 1.00 83.19 192 SER A C 1
ATOM 1493 O O . SER A 1 192 ? -17.861 3.698 14.840 1.00 83.19 192 SER A O 1
ATOM 1495 N N . SER A 1 193 ? -16.477 2.220 13.858 1.00 84.00 193 SER A N 1
ATOM 1496 C CA . SER A 1 193 ? -17.470 1.573 13.000 1.00 84.00 193 SER A CA 1
ATOM 1497 C C . SER A 1 193 ? -17.950 0.233 13.573 1.00 84.00 193 SER A C 1
ATOM 1499 O O . SER A 1 193 ? -17.524 -0.194 14.639 1.00 84.00 193 SER A O 1
ATOM 1501 N N . ASP A 1 194 ? -18.837 -0.447 12.844 1.00 84.44 194 ASP A N 1
ATOM 1502 C CA . ASP A 1 194 ? -19.393 -1.755 13.223 1.00 84.44 194 ASP A CA 1
ATOM 1503 C C . ASP A 1 194 ? -18.520 -2.949 12.775 1.00 84.44 194 ASP A C 1
ATOM 1505 O O . ASP A 1 194 ? -18.976 -4.093 12.762 1.00 84.44 194 ASP A O 1
ATOM 1509 N N . VAL A 1 195 ? -17.275 -2.688 12.378 1.00 88.38 195 VAL A N 1
ATOM 1510 C CA . VAL A 1 195 ? -16.284 -3.705 12.002 1.00 88.38 195 VAL A CA 1
ATOM 1511 C C . VAL A 1 195 ? -15.701 -4.349 13.264 1.00 88.38 195 VAL A C 1
ATOM 1513 O O . VAL A 1 195 ? -15.634 -3.716 14.312 1.00 88.38 195 VAL A O 1
ATOM 1516 N N . GLY A 1 196 ? -15.306 -5.621 13.196 1.00 89.44 196 GLY A N 1
ATOM 1517 C CA . GLY A 1 196 ? -14.645 -6.290 14.316 1.00 89.44 196 GLY A CA 1
ATOM 1518 C C . GLY A 1 196 ? -13.215 -5.785 14.541 1.00 89.44 196 GLY A C 1
ATOM 1519 O O . GLY A 1 196 ? -12.529 -5.348 13.614 1.00 89.44 196 GLY A O 1
ATOM 1520 N N . GLN A 1 197 ? -12.740 -5.867 15.790 1.00 89.81 197 GLN A N 1
ATOM 1521 C CA . GLN A 1 197 ? -11.400 -5.395 16.158 1.00 89.81 197 GLN A CA 1
ATOM 1522 C C . GLN A 1 197 ? -10.316 -6.051 15.297 1.00 89.81 197 GLN A C 1
ATOM 1524 O O . GLN A 1 197 ? -9.454 -5.364 14.756 1.00 89.81 197 GLN A O 1
ATOM 1529 N N . LYS A 1 198 ? -10.390 -7.376 15.136 1.00 92.94 198 LYS A N 1
ATOM 1530 C CA . LYS A 1 198 ? -9.398 -8.144 14.386 1.00 92.94 198 LYS A CA 1
ATOM 1531 C C . LYS A 1 198 ? -9.313 -7.675 12.933 1.00 92.94 198 LYS A C 1
ATOM 1533 O O . LYS A 1 198 ? -8.218 -7.535 12.403 1.00 92.94 198 LYS A O 1
ATOM 1538 N N . GLU A 1 199 ? -10.451 -7.440 12.293 1.00 94.00 199 GLU A N 1
ATOM 1539 C CA . GLU A 1 199 ? -10.515 -6.981 10.910 1.00 94.00 199 GLU A CA 1
ATOM 1540 C C . GLU A 1 199 ? -9.923 -5.571 10.764 1.00 94.00 199 GLU A C 1
ATOM 1542 O O . GLU A 1 199 ? -9.156 -5.328 9.832 1.00 94.00 199 GLU A O 1
ATOM 1547 N N . CYS A 1 200 ? -10.204 -4.669 11.712 1.00 93.31 200 CYS A N 1
ATOM 1548 C CA . CYS A 1 200 ? -9.562 -3.355 11.759 1.00 93.31 200 CYS A CA 1
ATOM 1549 C C . CYS A 1 200 ? -8.044 -3.454 11.982 1.00 93.31 200 CYS A C 1
ATOM 1551 O O . CYS A 1 200 ? -7.287 -2.735 11.331 1.00 93.31 200 CYS A O 1
ATOM 1553 N N . ASP A 1 201 ? -7.585 -4.340 12.868 1.00 93.69 201 ASP A N 1
ATOM 1554 C CA . ASP A 1 201 ? -6.164 -4.531 13.176 1.00 93.69 201 ASP A CA 1
ATOM 1555 C C . ASP A 1 201 ? -5.391 -5.130 11.993 1.00 93.69 201 ASP A C 1
ATOM 1557 O O . ASP A 1 201 ? -4.284 -4.679 11.683 1.00 93.69 201 ASP A O 1
ATOM 1561 N N . ASP A 1 202 ? -5.981 -6.103 11.295 1.00 95.44 202 ASP A N 1
ATOM 1562 C CA . ASP A 1 202 ? -5.412 -6.693 10.080 1.00 95.44 202 ASP A CA 1
ATOM 1563 C C . ASP A 1 202 ? -5.299 -5.642 8.960 1.00 95.44 202 ASP A C 1
ATOM 1565 O O . ASP A 1 202 ? -4.233 -5.497 8.351 1.00 95.44 202 ASP A O 1
ATOM 1569 N N . GLU A 1 203 ? -6.365 -4.862 8.725 1.00 95.38 203 GLU A N 1
ATOM 1570 C CA . GLU A 1 203 ? -6.345 -3.734 7.785 1.00 95.38 203 GLU A CA 1
ATOM 1571 C C . GLU A 1 203 ? -5.248 -2.728 8.158 1.00 95.38 203 GLU A C 1
ATOM 1573 O O . GLU A 1 203 ? -4.479 -2.275 7.304 1.00 95.38 203 GLU A O 1
ATOM 1578 N N . PHE A 1 204 ? -5.169 -2.367 9.436 1.00 94.75 204 PHE A N 1
ATOM 1579 C CA . PHE A 1 204 ? -4.183 -1.424 9.936 1.00 94.75 204 PHE A CA 1
ATOM 1580 C C . PHE A 1 204 ? -2.764 -1.911 9.669 1.00 94.75 204 PHE A C 1
ATOM 1582 O O . PHE A 1 204 ? -1.954 -1.165 9.115 1.00 94.75 204 PHE A O 1
ATOM 1589 N N . TYR A 1 205 ? -2.468 -3.171 9.982 1.00 95.38 205 TYR A N 1
ATOM 1590 C CA . TYR A 1 205 ? -1.157 -3.746 9.718 1.00 95.38 205 TYR A CA 1
ATOM 1591 C C . TYR A 1 205 ? -0.808 -3.729 8.231 1.00 95.38 205 TYR A C 1
ATOM 1593 O O . TYR A 1 205 ? 0.301 -3.328 7.866 1.00 95.38 205 TYR A O 1
ATOM 1601 N N . ASP A 1 206 ? -1.741 -4.111 7.361 1.00 95.12 206 ASP A N 1
ATOM 1602 C CA . ASP A 1 206 ? -1.528 -4.085 5.915 1.00 95.12 206 ASP A CA 1
ATOM 1603 C C . ASP A 1 206 ? -1.269 -2.665 5.389 1.00 95.12 206 ASP A C 1
ATOM 1605 O O . ASP A 1 206 ? -0.359 -2.472 4.571 1.00 95.12 206 ASP A O 1
ATOM 1609 N N . ASN A 1 207 ? -1.997 -1.668 5.900 1.00 94.31 207 ASN A N 1
ATOM 1610 C CA . ASN A 1 207 ? -1.783 -0.256 5.583 1.00 94.31 207 ASN A CA 1
ATOM 1611 C C . ASN A 1 207 ? -0.398 0.218 6.051 1.00 94.31 207 ASN A C 1
ATOM 1613 O O . ASN A 1 207 ? 0.339 0.830 5.282 1.00 94.31 207 ASN A O 1
ATOM 1617 N N . LEU A 1 208 ? 0.031 -0.120 7.271 1.00 93.31 208 LEU A N 1
ATOM 1618 C CA . LEU A 1 208 ? 1.373 0.244 7.742 1.00 93.31 208 LEU A CA 1
ATOM 1619 C C . LEU A 1 208 ? 2.476 -0.422 6.911 1.00 93.31 208 LEU A C 1
ATOM 1621 O O . LEU A 1 208 ? 3.485 0.198 6.566 1.00 93.31 208 LEU A O 1
ATOM 1625 N N . ARG A 1 209 ? 2.282 -1.691 6.546 1.00 93.62 209 ARG A N 1
ATOM 1626 C CA . ARG A 1 209 ? 3.214 -2.426 5.687 1.00 93.62 209 ARG A CA 1
ATOM 1627 C C . ARG A 1 209 ? 3.307 -1.841 4.288 1.00 93.62 209 ARG A C 1
ATOM 1629 O O . ARG A 1 209 ? 4.377 -1.943 3.689 1.00 93.62 209 ARG A O 1
ATOM 1636 N N . SER A 1 210 ? 2.221 -1.294 3.738 1.00 91.75 210 SER A N 1
ATOM 1637 C CA . SER A 1 210 ? 2.254 -0.667 2.414 1.00 91.75 210 SER A CA 1
ATOM 1638 C C . SER A 1 210 ? 3.161 0.569 2.429 1.00 91.75 210 SER A C 1
ATOM 1640 O O . SER A 1 210 ? 4.015 0.693 1.555 1.00 91.75 210 SER A O 1
ATOM 1642 N N . LEU A 1 211 ? 3.090 1.376 3.492 1.00 90.69 211 LEU A N 1
ATOM 1643 C CA . LEU A 1 211 ? 3.919 2.571 3.704 1.00 90.69 211 LEU A CA 1
ATOM 1644 C C . LEU A 1 211 ? 5.409 2.256 3.915 1.00 90.69 211 LEU A C 1
ATOM 1646 O O . LEU A 1 211 ? 6.277 3.093 3.668 1.00 90.69 211 LEU A O 1
ATOM 1650 N N . CYS A 1 212 ? 5.735 1.047 4.376 1.00 90.69 212 CYS A N 1
ATOM 1651 C CA . CYS A 1 212 ? 7.120 0.625 4.591 1.00 90.69 212 CYS A CA 1
ATOM 1652 C C . CYS A 1 212 ? 7.873 0.216 3.328 1.00 90.69 212 CYS A C 1
ATOM 1654 O O . CYS A 1 212 ? 9.087 0.019 3.381 1.00 90.69 212 CYS A O 1
ATOM 1656 N N . ARG A 1 213 ? 7.185 0.071 2.195 1.00 84.06 213 ARG A N 1
ATOM 1657 C CA . ARG A 1 213 ? 7.797 -0.405 0.945 1.00 84.06 213 ARG A CA 1
ATOM 1658 C C . ARG A 1 213 ? 8.746 0.616 0.314 1.00 84.06 213 ARG A C 1
ATOM 1660 O O . ARG A 1 213 ? 9.541 0.232 -0.535 1.00 84.06 213 ARG A O 1
ATOM 1667 N N . ASP A 1 214 ? 8.703 1.858 0.788 1.00 71.50 214 ASP A N 1
ATOM 1668 C CA . ASP A 1 214 ? 9.428 3.013 0.239 1.00 71.50 214 ASP A CA 1
ATOM 1669 C C . ASP A 1 214 ? 10.760 3.250 0.957 1.00 71.50 214 ASP A C 1
ATOM 1671 O O . ASP A 1 214 ? 11.559 4.091 0.560 1.00 71.50 214 ASP A O 1
ATOM 1675 N N . ASP A 1 215 ? 10.986 2.553 2.069 1.00 69.62 215 ASP A N 1
ATOM 1676 C CA . ASP A 1 215 ? 12.004 2.922 3.043 1.00 69.62 215 ASP A CA 1
ATOM 1677 C C . ASP A 1 215 ? 13.246 2.044 2.949 1.00 69.62 215 ASP A C 1
ATOM 1679 O O . ASP A 1 215 ? 13.477 1.188 3.789 1.00 69.62 215 ASP A O 1
ATOM 1683 N N . GLN A 1 216 ? 14.044 2.208 1.902 1.00 66.44 216 GLN A N 1
ATOM 1684 C CA . GLN A 1 216 ? 15.171 1.317 1.590 1.00 66.44 216 GLN A CA 1
ATOM 1685 C C . GLN A 1 216 ? 16.145 1.115 2.763 1.00 66.44 216 GLN A C 1
ATOM 1687 O O . GLN A 1 216 ? 16.485 -0.016 3.118 1.00 66.44 216 GLN A O 1
ATOM 1692 N N . GLU A 1 217 ? 16.596 2.216 3.369 1.00 66.56 217 GLU A N 1
ATOM 1693 C CA . GLU A 1 217 ? 17.630 2.195 4.408 1.00 66.56 217 GLU A CA 1
ATOM 1694 C C . GLU A 1 217 ? 17.115 1.600 5.713 1.00 66.56 217 GLU A C 1
ATOM 1696 O O . GLU A 1 217 ? 17.876 1.020 6.491 1.00 66.56 217 GLU A O 1
ATOM 1701 N N . THR A 1 218 ? 15.808 1.714 5.939 1.00 80.31 218 THR A N 1
ATOM 1702 C CA . THR A 1 218 ? 15.197 1.318 7.196 1.00 80.31 218 THR A CA 1
ATOM 1703 C C . THR A 1 218 ? 14.061 0.320 7.014 1.00 80.31 218 THR A C 1
ATOM 1705 O O . THR A 1 218 ? 13.288 0.121 7.939 1.00 80.31 218 THR A O 1
ATOM 1708 N N . ILE A 1 219 ? 13.984 -0.398 5.886 1.00 84.38 219 ILE A N 1
ATOM 1709 C CA . ILE A 1 219 ? 12.826 -1.243 5.533 1.00 84.38 219 ILE A CA 1
ATOM 1710 C C . ILE A 1 219 ? 12.518 -2.263 6.628 1.00 84.38 219 ILE A C 1
ATOM 1712 O O . ILE A 1 219 ? 11.371 -2.437 7.033 1.00 84.38 219 ILE A O 1
ATOM 1716 N N . ALA A 1 220 ? 13.563 -2.891 7.172 1.00 84.50 220 ALA A N 1
ATOM 1717 C CA . ALA A 1 220 ? 13.446 -3.836 8.273 1.00 84.50 220 ALA A CA 1
ATOM 1718 C C . ALA A 1 220 ? 12.958 -3.156 9.561 1.00 84.50 220 ALA A C 1
ATOM 1720 O O . ALA A 1 220 ? 12.116 -3.714 10.261 1.00 84.50 220 ALA A O 1
ATOM 1721 N N . ALA A 1 221 ? 13.453 -1.953 9.859 1.00 84.62 221 ALA A N 1
ATOM 1722 C CA . ALA A 1 221 ? 13.019 -1.172 11.012 1.00 84.62 221 ALA A CA 1
ATOM 1723 C C . ALA A 1 221 ? 11.587 -0.638 10.834 1.00 84.62 221 ALA A C 1
ATOM 1725 O O . ALA A 1 221 ? 10.826 -0.661 11.795 1.00 84.62 221 ALA A O 1
ATOM 1726 N N . CYS A 1 222 ? 11.176 -0.276 9.617 1.00 88.94 222 CYS A N 1
ATOM 1727 C CA . CYS A 1 222 ? 9.814 0.129 9.303 1.00 88.94 222 CYS A CA 1
ATOM 1728 C C . CYS A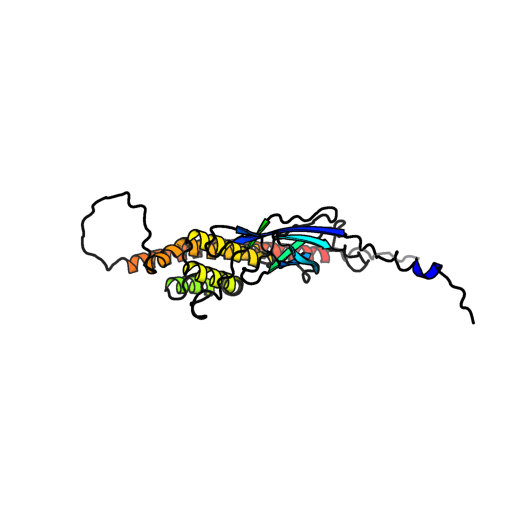 1 222 ? 8.847 -1.042 9.471 1.00 88.94 222 CYS A C 1
ATOM 1730 O O . CYS A 1 222 ? 7.852 -0.909 10.172 1.00 88.94 222 CYS A O 1
ATOM 1732 N N . TYR A 1 223 ? 9.148 -2.218 8.905 1.00 89.88 223 TYR A N 1
ATOM 1733 C CA . TYR A 1 223 ? 8.309 -3.405 9.106 1.00 89.88 223 TYR A CA 1
ATOM 1734 C C . TYR A 1 223 ? 8.253 -3.835 10.573 1.00 89.88 223 TYR A C 1
ATOM 1736 O O . TYR A 1 223 ? 7.187 -4.230 11.046 1.00 89.88 223 TYR A O 1
ATOM 1744 N N . ALA A 1 224 ? 9.373 -3.742 11.297 1.00 86.69 224 ALA A N 1
ATOM 1745 C CA . ALA A 1 224 ? 9.394 -3.983 12.733 1.00 86.69 224 ALA A CA 1
ATOM 1746 C C . ALA A 1 224 ? 8.491 -2.982 13.465 1.00 86.69 224 ALA A C 1
ATOM 1748 O O . ALA A 1 224 ? 7.660 -3.400 14.266 1.00 86.69 224 ALA A O 1
ATOM 1749 N N . ALA A 1 225 ? 8.582 -1.688 13.146 1.00 86.31 225 ALA A N 1
ATOM 1750 C CA . ALA A 1 225 ? 7.705 -0.663 13.697 1.00 86.31 225 ALA A CA 1
ATOM 1751 C C . ALA A 1 225 ? 6.234 -0.965 13.370 1.00 86.31 225 ALA A C 1
ATOM 1753 O O . ALA A 1 225 ? 5.436 -1.081 14.290 1.00 86.31 225 ALA A O 1
ATOM 1754 N N . ALA A 1 226 ? 5.880 -1.210 12.107 1.00 91.00 226 ALA A N 1
ATOM 1755 C CA . ALA A 1 226 ? 4.522 -1.564 11.689 1.00 91.00 226 ALA A CA 1
ATOM 1756 C C . ALA A 1 226 ? 3.959 -2.752 12.487 1.00 91.00 226 ALA A C 1
ATOM 1758 O O . ALA A 1 226 ? 2.842 -2.694 12.994 1.00 91.00 226 ALA A O 1
ATOM 1759 N N . TYR A 1 227 ? 4.759 -3.808 12.662 1.00 89.06 227 TYR A N 1
ATOM 1760 C CA . TYR A 1 227 ? 4.375 -4.968 13.468 1.00 89.06 227 TYR A CA 1
ATOM 1761 C C . TYR A 1 227 ? 4.199 -4.629 14.953 1.00 89.06 227 TYR A C 1
ATOM 1763 O O . TYR A 1 227 ? 3.347 -5.201 15.626 1.00 89.06 227 TYR A O 1
ATOM 1771 N N . SER A 1 228 ? 4.989 -3.690 15.465 1.00 84.56 228 SER A N 1
ATOM 1772 C CA . SER A 1 228 ? 4.912 -3.221 16.851 1.00 84.56 228 SER A CA 1
ATOM 1773 C C . SER A 1 228 ? 3.611 -2.478 17.120 1.00 84.56 228 SER A C 1
ATOM 1775 O O . SER A 1 228 ? 2.940 -2.769 18.106 1.00 84.56 228 SER A O 1
ATOM 1777 N N . PHE A 1 229 ? 3.238 -1.566 16.218 1.00 86.31 229 PHE A N 1
ATOM 1778 C CA . PHE A 1 229 ? 1.962 -0.856 16.270 1.00 86.31 229 PHE A CA 1
ATOM 1779 C C . PHE A 1 229 ? 0.792 -1.841 16.187 1.00 86.31 229 PHE A C 1
ATOM 1781 O O . PHE A 1 229 ? -0.072 -1.817 17.057 1.00 86.31 229 PHE A O 1
ATOM 1788 N N . TYR A 1 230 ? 0.818 -2.764 15.218 1.00 90.56 230 TYR A N 1
ATOM 1789 C CA . TYR A 1 230 ? -0.178 -3.833 15.101 1.00 90.56 230 TYR A CA 1
ATOM 1790 C C . TYR A 1 230 ? -0.291 -4.676 16.380 1.00 90.56 230 TYR A C 1
ATOM 1792 O O . TYR A 1 230 ? -1.381 -4.872 16.904 1.00 90.56 230 TYR A O 1
ATOM 1800 N N . SER A 1 231 ? 0.834 -5.138 16.930 1.00 86.31 231 SER A N 1
ATOM 1801 C CA . SER A 1 231 ? 0.835 -5.973 18.138 1.00 86.31 231 SER A CA 1
ATOM 1802 C C . SER A 1 231 ? 0.257 -5.231 19.343 1.00 86.31 231 SER A C 1
ATOM 1804 O O . SER A 1 231 ? -0.443 -5.835 20.156 1.00 86.31 231 SER A O 1
ATOM 1806 N N . ALA A 1 232 ? 0.537 -3.929 19.461 1.00 83.50 232 ALA A N 1
ATOM 1807 C CA . ALA A 1 232 ? -0.018 -3.097 20.518 1.00 83.50 232 ALA A CA 1
ATOM 1808 C C . ALA A 1 232 ? -1.544 -2.994 20.399 1.00 83.50 232 ALA A C 1
ATOM 1810 O O . ALA A 1 232 ? -2.238 -3.260 21.379 1.00 83.50 232 ALA A O 1
ATOM 1811 N N . VAL A 1 233 ? -2.076 -2.681 19.212 1.00 85.38 233 VAL A N 1
ATOM 1812 C CA . VAL A 1 233 ? -3.532 -2.562 19.026 1.00 85.38 233 VAL A CA 1
ATOM 1813 C C . VAL A 1 233 ? -4.246 -3.906 19.113 1.00 85.38 233 VAL A C 1
ATOM 1815 O O . VAL A 1 233 ? -5.280 -3.975 19.759 1.00 85.38 233 VAL A O 1
ATOM 1818 N N . ALA A 1 234 ? -3.653 -4.993 18.619 1.00 88.69 234 ALA A N 1
ATOM 1819 C CA . ALA A 1 234 ? -4.223 -6.331 18.755 1.00 88.69 234 ALA A CA 1
ATOM 1820 C C . ALA A 1 234 ? -4.316 -6.767 20.225 1.00 88.69 234 ALA A C 1
ATOM 1822 O O . ALA A 1 234 ? -5.310 -7.355 20.650 1.00 88.69 234 ALA A O 1
ATOM 1823 N N . THR A 1 235 ? -3.293 -6.442 21.024 1.00 84.19 235 THR A N 1
ATOM 1824 C CA . THR A 1 235 ? -3.247 -6.809 22.446 1.00 84.19 235 THR A CA 1
ATOM 1825 C C . THR A 1 235 ? -4.180 -5.944 23.281 1.00 84.19 235 THR A C 1
ATOM 1827 O O . THR A 1 235 ? -4.884 -6.465 24.135 1.00 84.19 235 THR A O 1
ATOM 1830 N N . PHE A 1 236 ? -4.187 -4.631 23.058 1.00 81.50 236 PHE A N 1
ATOM 1831 C CA . PHE A 1 236 ? -4.833 -3.670 23.955 1.00 81.50 236 PHE A CA 1
ATOM 1832 C C . PHE A 1 236 ? -6.129 -3.074 23.392 1.00 81.50 236 PHE A C 1
ATOM 1834 O O . PHE A 1 236 ? -6.846 -2.395 24.117 1.00 81.50 236 PHE A O 1
ATOM 1841 N N . GLY A 1 237 ? -6.447 -3.330 22.123 1.00 81.50 237 GLY A N 1
ATOM 1842 C CA . GLY A 1 237 ? -7.584 -2.756 21.402 1.00 81.50 237 GLY A CA 1
ATOM 1843 C C . GLY A 1 237 ? -8.942 -3.094 22.008 1.00 81.50 237 GLY A C 1
ATOM 1844 O O . GLY A 1 237 ? -9.831 -2.244 22.036 1.00 81.50 237 GLY A O 1
ATOM 1845 N N . HIS A 1 238 ? -9.077 -4.303 22.555 1.00 80.25 238 HIS A N 1
ATOM 1846 C CA . HIS A 1 238 ? -10.317 -4.798 23.155 1.00 80.25 238 HIS A CA 1
ATOM 1847 C C . HIS A 1 238 ? -10.778 -3.943 24.341 1.00 80.25 238 HIS A C 1
ATOM 1849 O O . HIS A 1 238 ? -11.976 -3.709 24.489 1.00 80.25 238 HIS A O 1
ATOM 1855 N N . MET A 1 239 ? -9.837 -3.377 25.110 1.00 74.19 239 MET A N 1
ATOM 1856 C CA . MET A 1 239 ? -10.132 -2.471 26.230 1.00 74.19 239 MET A CA 1
ATOM 1857 C C . MET A 1 239 ? -10.890 -1.208 25.788 1.00 74.19 239 MET A C 1
ATOM 1859 O O . MET A 1 239 ? -11.390 -0.458 26.623 1.00 74.19 239 MET A O 1
ATOM 1863 N N . PHE A 1 240 ? -10.978 -0.952 24.480 1.00 68.56 240 PHE A N 1
ATOM 1864 C CA . PHE A 1 240 ? -11.693 0.186 23.916 1.00 68.56 240 PHE A CA 1
ATOM 1865 C C . PHE A 1 240 ? -12.983 -0.188 23.180 1.00 68.56 240 PHE A C 1
ATOM 1867 O O . PHE A 1 240 ? -13.806 0.696 22.950 1.00 68.56 240 PHE A O 1
ATOM 1874 N N . TYR A 1 241 ? -13.194 -1.464 22.839 1.00 64.00 241 TYR A N 1
ATOM 1875 C CA . TYR A 1 241 ? -14.429 -1.925 22.190 1.00 64.00 241 TYR A CA 1
ATOM 1876 C C . TYR A 1 241 ? -15.607 -1.981 23.168 1.00 64.00 241 TYR A C 1
ATOM 1878 O O . TYR A 1 241 ? -16.739 -1.660 22.805 1.00 64.00 241 TYR A O 1
ATOM 1886 N N . GLU A 1 242 ? -15.344 -2.320 24.430 1.00 57.66 242 GLU A N 1
ATOM 1887 C CA . GLU A 1 242 ? -16.391 -2.512 25.441 1.00 57.66 242 GLU A CA 1
ATOM 1888 C C . GLU A 1 242 ? -17.090 -1.197 25.850 1.00 57.66 242 GLU A C 1
ATOM 1890 O O . GLU A 1 242 ? -18.235 -1.207 26.304 1.00 57.66 242 GLU A O 1
ATOM 1895 N N . GLY A 1 243 ? -16.454 -0.042 25.615 1.00 51.56 243 GLY A N 1
ATOM 1896 C CA . GLY A 1 243 ? -16.968 1.277 26.004 1.00 51.56 243 GLY A CA 1
ATOM 1897 C C . GLY A 1 243 ? -18.100 1.846 25.134 1.00 51.56 243 GLY A C 1
ATOM 1898 O O . GLY A 1 243 ? -18.774 2.780 25.566 1.00 51.56 243 GLY A O 1
ATOM 1899 N N . ASN A 1 244 ? -18.354 1.296 23.940 1.00 48.50 244 ASN A N 1
ATOM 1900 C CA . ASN A 1 244 ? -19.370 1.814 23.006 1.00 48.50 244 ASN A CA 1
ATOM 1901 C C . ASN A 1 244 ? -20.754 1.145 23.143 1.00 48.50 244 ASN A C 1
ATOM 1903 O O . ASN A 1 244 ? -21.607 1.273 22.264 1.00 48.50 244 ASN A O 1
ATOM 1907 N N . GLY A 1 245 ? -21.014 0.438 24.247 1.00 46.03 245 GLY A N 1
ATOM 1908 C CA . GLY A 1 245 ? -22.343 -0.106 24.561 1.00 46.03 245 GLY A CA 1
ATOM 1909 C C . GLY A 1 245 ? -22.750 -1.335 23.744 1.00 46.03 245 GLY A C 1
ATOM 1910 O O . GLY A 1 245 ? -23.856 -1.845 23.914 1.00 46.03 245 GLY A O 1
ATOM 1911 N N . ARG A 1 246 ? -21.858 -1.859 22.899 1.00 49.94 246 ARG A N 1
ATOM 1912 C CA . ARG A 1 246 ? -21.967 -3.219 22.377 1.00 49.94 246 ARG A CA 1
ATOM 1913 C C . ARG A 1 246 ? -21.129 -4.114 23.272 1.00 49.94 246 ARG A C 1
ATOM 1915 O O . ARG A 1 246 ? -19.962 -4.365 22.996 1.00 49.94 246 ARG A O 1
ATOM 1922 N N . SER A 1 247 ? -21.756 -4.559 24.365 1.00 40.72 247 SER A N 1
ATOM 1923 C CA . SER A 1 247 ? -21.353 -5.791 25.040 1.00 40.72 247 SER A CA 1
ATOM 1924 C C . SER A 1 247 ? -21.029 -6.788 23.946 1.00 40.72 247 SER A C 1
ATOM 1926 O O . SER A 1 247 ? -21.866 -7.020 23.067 1.00 40.72 247 SER A O 1
ATOM 1928 N N . LEU A 1 248 ? -19.824 -7.348 23.987 1.00 45.31 248 LEU A N 1
ATOM 1929 C CA . LEU A 1 248 ? -19.570 -8.623 23.352 1.00 45.31 248 LEU A CA 1
ATOM 1930 C C . LEU A 1 248 ? -20.776 -9.487 23.722 1.00 45.31 248 LEU A C 1
ATOM 1932 O O . LEU A 1 248 ? -21.009 -9.764 24.900 1.00 45.31 248 LEU A O 1
ATOM 1936 N N . ALA A 1 249 ? -21.602 -9.834 22.739 1.00 43.94 249 ALA A N 1
ATOM 1937 C CA . ALA A 1 249 ? -22.393 -11.037 22.847 1.00 43.94 249 ALA A CA 1
ATOM 1938 C C . ALA A 1 249 ? -21.347 -12.151 22.836 1.00 43.94 249 ALA A C 1
ATOM 1940 O O . ALA A 1 249 ? -21.034 -12.729 21.799 1.00 43.94 249 ALA A O 1
ATOM 1941 N N . ALA A 1 250 ? -20.700 -12.341 23.987 1.00 45.22 250 ALA A N 1
ATOM 1942 C CA . ALA A 1 250 ? -20.132 -13.612 24.334 1.00 45.22 250 ALA A CA 1
ATOM 1943 C C . ALA A 1 250 ? -21.276 -14.596 24.114 1.00 45.22 250 ALA A C 1
ATOM 1945 O O . ALA A 1 250 ? -22.361 -14.403 24.666 1.00 45.22 250 ALA A O 1
ATOM 1946 N N . ASP A 1 251 ? -21.053 -15.561 23.226 1.00 38.56 251 ASP A N 1
ATOM 1947 C CA . ASP A 1 251 ? -21.896 -16.738 23.100 1.00 38.56 251 ASP A CA 1
ATOM 1948 C C . ASP A 1 251 ? -22.300 -17.185 24.509 1.00 38.56 251 ASP A C 1
ATOM 1950 O O . ASP A 1 251 ? -21.475 -17.605 25.323 1.00 38.56 251 ASP A O 1
ATOM 1954 N N . GLU A 1 252 ? -23.582 -17.002 24.807 1.00 41.69 252 GLU A N 1
ATOM 1955 C CA . GLU A 1 252 ? -24.206 -17.252 26.095 1.00 41.69 252 GLU A CA 1
ATOM 1956 C C . GLU A 1 252 ? -24.340 -18.774 26.269 1.00 41.69 252 GLU A C 1
ATOM 1958 O O . GLU A 1 252 ? -25.401 -19.367 26.087 1.00 41.69 252 GLU A O 1
ATOM 1963 N N . HIS A 1 253 ? -23.224 -19.447 26.554 1.00 42.78 253 HIS A N 1
ATOM 1964 C CA . HIS A 1 253 ? -23.199 -20.862 26.926 1.00 42.78 253 HIS A CA 1
ATOM 1965 C C . HIS A 1 253 ? -22.123 -21.169 27.972 1.00 42.78 253 HIS A C 1
ATOM 1967 O O . HIS A 1 253 ? -21.265 -22.029 27.794 1.00 42.78 253 HIS A O 1
ATOM 1973 N N . SER A 1 254 ? -22.224 -20.499 29.120 1.00 38.78 254 SER A N 1
ATOM 1974 C CA . SER A 1 254 ? -21.793 -21.061 30.403 1.00 38.78 254 SER A CA 1
ATOM 1975 C C . SER A 1 254 ? -22.445 -20.294 31.554 1.00 38.78 254 SER A C 1
ATOM 1977 O O . SER A 1 254 ? -21.907 -19.299 32.035 1.00 38.78 254 SER A O 1
ATOM 1979 N N . GLU A 1 255 ? -23.614 -20.760 31.997 1.00 42.69 255 GLU A N 1
ATOM 1980 C CA . GLU A 1 255 ? -24.080 -20.498 33.358 1.00 42.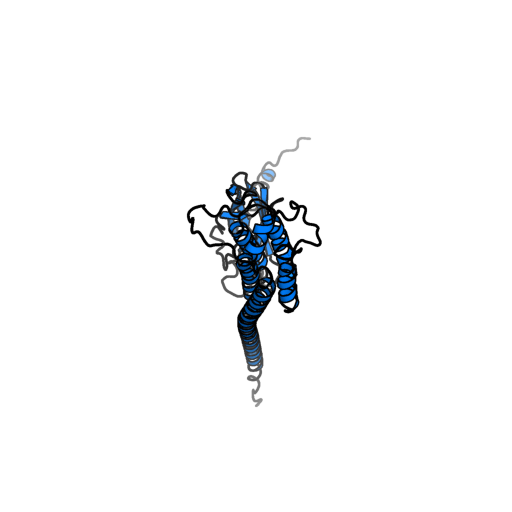69 255 GLU A CA 1
ATOM 1981 C C . GLU A 1 255 ? -23.117 -21.204 34.323 1.00 42.69 255 GLU A C 1
ATOM 1983 O O . GLU A 1 255 ? -23.213 -22.414 34.531 1.00 42.69 255 GLU A O 1
ATOM 1988 N N . GLU A 1 256 ? -22.188 -20.464 34.922 1.00 41.09 256 GLU A N 1
ATOM 1989 C CA . GLU A 1 256 ? -21.586 -20.880 36.185 1.00 41.09 256 GLU A CA 1
ATOM 1990 C C . GLU A 1 256 ? -21.773 -19.766 37.216 1.00 41.09 256 GLU A C 1
ATOM 1992 O O . GLU A 1 256 ? -21.270 -18.651 37.099 1.00 41.09 256 GLU A O 1
ATOM 1997 N N . ILE A 1 257 ? -22.605 -20.093 38.200 1.00 43.62 257 ILE A N 1
ATOM 1998 C CA . ILE A 1 257 ? -23.004 -19.267 39.331 1.00 43.62 257 ILE A CA 1
ATOM 1999 C C . ILE A 1 257 ? -21.781 -19.042 40.224 1.00 43.62 257 ILE A C 1
ATOM 2001 O O . ILE A 1 257 ? -21.287 -19.996 40.824 1.00 43.62 257 ILE A O 1
ATOM 2005 N N . PHE A 1 258 ? -21.363 -17.788 40.403 1.00 33.75 258 PHE A N 1
ATOM 2006 C CA . PHE A 1 258 ? -20.534 -17.384 41.539 1.00 33.75 258 PHE A CA 1
ATOM 2007 C C . PHE A 1 258 ? -21.116 -16.142 42.230 1.00 33.75 258 PHE A C 1
ATOM 2009 O O . PHE A 1 258 ? -21.689 -15.283 41.560 1.00 33.75 258 PHE A O 1
ATOM 2016 N N . PRO A 1 259 ? -21.043 -16.084 43.573 1.00 41.78 259 PRO A N 1
ATOM 2017 C CA . PRO A 1 259 ? -21.772 -15.114 44.375 1.00 41.78 259 PRO A CA 1
ATOM 2018 C C . PRO A 1 259 ? -21.093 -13.742 44.380 1.00 41.78 259 PRO A C 1
ATOM 2020 O O . PRO A 1 259 ? -19.869 -13.635 44.315 1.00 41.78 259 PRO A O 1
ATOM 2023 N N . GLU A 1 260 ? -21.926 -12.710 44.500 1.00 46.22 260 GLU A N 1
ATOM 2024 C CA . GLU A 1 260 ? -21.537 -11.331 44.781 1.00 46.22 260 GLU A CA 1
ATOM 2025 C C . GLU A 1 260 ? -20.753 -11.259 46.098 1.00 46.22 260 GLU A C 1
ATOM 2027 O O . GLU A 1 260 ? -21.253 -11.692 47.137 1.00 46.22 260 GLU A O 1
ATOM 2032 N N . ASP A 1 261 ? -19.549 -10.684 46.064 1.00 36.66 261 ASP A N 1
ATOM 2033 C CA . ASP A 1 261 ? -18.931 -10.118 47.260 1.00 36.66 261 ASP A CA 1
ATOM 2034 C C . ASP A 1 261 ? -18.102 -8.875 46.904 1.00 36.66 261 ASP A C 1
ATOM 2036 O O . ASP A 1 261 ? -17.488 -8.765 45.839 1.00 36.66 261 ASP A O 1
ATOM 2040 N N . GLU A 1 262 ? -18.174 -7.898 47.799 1.00 46.28 262 GLU A N 1
ATOM 2041 C CA . GLU A 1 262 ? -17.761 -6.510 47.625 1.00 46.28 262 GLU A CA 1
ATOM 2042 C C . GLU A 1 262 ? -16.240 -6.329 47.454 1.00 46.28 262 GLU A C 1
ATOM 2044 O O . GLU A 1 262 ? -15.445 -6.893 48.206 1.00 46.28 262 GLU A O 1
ATOM 2049 N N . GLY A 1 263 ? -15.806 -5.463 46.522 1.00 40.59 263 GLY A N 1
ATOM 2050 C CA . GLY A 1 263 ? -14.381 -5.108 46.434 1.00 40.59 263 GLY A CA 1
ATOM 2051 C C . GLY A 1 263 ? -13.901 -4.337 45.201 1.00 40.59 263 GLY A C 1
ATOM 2052 O O . GLY A 1 263 ? -12.831 -4.639 44.681 1.00 40.59 263 GLY A O 1
ATOM 2053 N N . PHE A 1 264 ? -14.635 -3.333 44.712 1.00 35.03 264 PHE A N 1
ATOM 2054 C CA . PHE A 1 264 ? -14.221 -2.546 43.538 1.00 35.03 264 PHE A CA 1
ATOM 2055 C C . PHE A 1 264 ? -13.335 -1.344 43.935 1.00 35.03 264 PHE A C 1
ATOM 2057 O O . PHE A 1 264 ? -13.784 -0.200 43.944 1.00 35.03 264 PHE A O 1
ATOM 2064 N N . SER A 1 265 ? -12.073 -1.573 44.330 1.00 39.88 265 SER A N 1
ATOM 2065 C CA . SER A 1 265 ? -11.094 -0.469 44.472 1.00 39.88 265 SER A CA 1
ATOM 2066 C C . SER A 1 265 ? -9.613 -0.838 44.270 1.00 39.88 265 SER A C 1
ATOM 2068 O O . SER A 1 265 ? -8.735 -0.026 44.572 1.00 39.88 265 SER A O 1
ATOM 2070 N N . THR A 1 266 ? -9.294 -2.044 43.796 1.00 42.72 266 THR A N 1
ATOM 2071 C CA . THR A 1 266 ? -7.899 -2.509 43.617 1.00 42.72 266 THR A CA 1
ATOM 2072 C C . THR A 1 266 ? -7.506 -2.798 42.167 1.00 42.72 266 THR A C 1
ATOM 2074 O O . THR A 1 266 ? -6.312 -2.898 41.891 1.00 42.72 266 THR A O 1
ATOM 2077 N N . ILE A 1 267 ? -8.464 -2.828 41.235 1.00 41.59 267 ILE A N 1
ATOM 2078 C CA . ILE A 1 267 ? -8.230 -3.199 39.828 1.00 41.59 267 ILE A CA 1
ATOM 2079 C C . ILE A 1 267 ? -7.373 -2.149 39.089 1.00 41.59 267 ILE A C 1
ATOM 2081 O O . ILE A 1 267 ? -6.424 -2.515 38.401 1.00 41.59 267 ILE A O 1
ATOM 2085 N N . GLU A 1 268 ? -7.554 -0.845 39.347 1.00 46.66 268 GLU A N 1
ATOM 2086 C CA . GLU A 1 268 ? -6.743 0.201 38.685 1.00 46.66 268 GLU A CA 1
ATOM 2087 C C . GLU A 1 268 ? -5.235 0.114 39.012 1.00 46.66 268 GLU A C 1
ATOM 2089 O O . GLU A 1 268 ? -4.387 0.499 38.203 1.00 46.66 268 GLU A O 1
ATOM 2094 N N . LYS A 1 269 ? -4.852 -0.404 40.190 1.00 43.66 269 LYS A N 1
ATOM 2095 C CA . LYS A 1 269 ? -3.432 -0.500 40.581 1.00 43.66 269 LYS A CA 1
ATOM 2096 C C . LYS A 1 269 ? -2.722 -1.702 39.966 1.00 43.66 269 LYS A C 1
ATOM 2098 O O . LYS A 1 269 ? -1.533 -1.592 39.664 1.00 43.66 269 LYS A O 1
ATOM 2103 N N . GLU A 1 270 ? -3.419 -2.817 39.766 1.00 43.22 270 GLU A N 1
ATOM 2104 C CA . GLU A 1 270 ? -2.835 -4.005 39.135 1.00 43.22 270 GLU A CA 1
ATOM 2105 C C . GLU A 1 270 ? -2.740 -3.853 37.612 1.00 43.22 270 GLU A C 1
ATOM 2107 O O . GLU A 1 270 ? -1.720 -4.227 37.032 1.00 43.22 270 GLU A O 1
ATOM 2112 N N . GLU A 1 27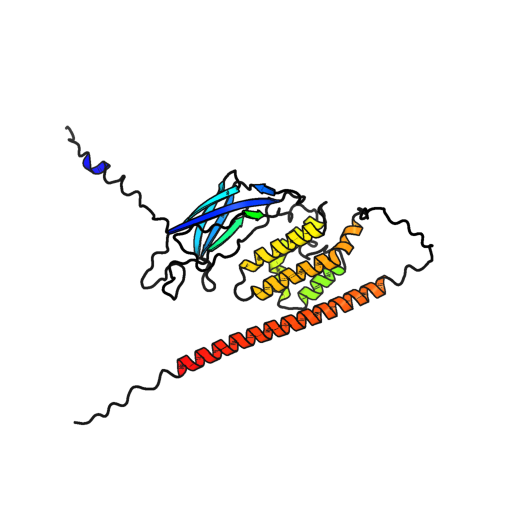1 ? -3.698 -3.177 36.973 1.00 44.00 271 GLU A N 1
ATOM 2113 C CA . GLU A 1 271 ? -3.624 -2.854 35.542 1.00 44.00 271 GLU A CA 1
ATOM 2114 C C . GLU A 1 271 ? -2.467 -1.898 35.225 1.00 44.00 271 GLU A C 1
ATOM 2116 O O . GLU A 1 271 ? -1.722 -2.114 34.267 1.00 44.00 271 GLU A O 1
ATOM 2121 N N . THR A 1 272 ? -2.218 -0.897 36.078 1.00 47.81 272 THR A N 1
ATOM 2122 C CA . THR A 1 272 ? -1.066 0.003 35.898 1.00 47.81 272 THR A CA 1
ATOM 2123 C C . THR A 1 272 ? 0.267 -0.750 36.040 1.00 47.81 272 THR A C 1
ATOM 2125 O O . THR A 1 272 ? 1.226 -0.462 35.321 1.00 47.81 272 THR A O 1
ATOM 2128 N N . ALA A 1 273 ? 0.338 -1.740 36.937 1.00 43.41 273 ALA A N 1
ATOM 2129 C CA . ALA A 1 273 ? 1.530 -2.564 37.129 1.00 43.41 273 ALA A CA 1
ATOM 2130 C C . ALA A 1 273 ? 1.756 -3.542 35.965 1.00 43.41 273 ALA A C 1
ATOM 2132 O O . ALA A 1 273 ? 2.901 -3.731 35.556 1.00 43.41 273 ALA A O 1
ATOM 2133 N N . LEU A 1 274 ? 0.690 -4.112 35.394 1.00 44.03 274 LEU A N 1
ATOM 2134 C CA . LEU A 1 274 ? 0.759 -4.996 34.230 1.00 44.03 274 LEU A CA 1
ATOM 2135 C C . LEU A 1 274 ? 1.135 -4.226 32.956 1.00 44.03 274 LEU A C 1
ATOM 2137 O O . LEU A 1 274 ? 1.980 -4.690 32.197 1.00 44.03 274 LEU A O 1
ATOM 2141 N N . VAL A 1 275 ? 0.595 -3.018 32.757 1.00 47.75 275 VAL A N 1
ATOM 2142 C CA . VAL A 1 275 ? 0.994 -2.114 31.664 1.00 47.75 275 VAL A CA 1
ATOM 2143 C C . VAL A 1 275 ? 2.447 -1.671 31.830 1.00 47.75 275 VAL A C 1
ATOM 2145 O O . VAL A 1 275 ? 3.183 -1.656 30.848 1.00 47.75 275 VAL A O 1
ATOM 2148 N N . ALA A 1 276 ? 2.907 -1.391 33.054 1.00 45.41 276 ALA A N 1
ATOM 2149 C CA . ALA A 1 276 ? 4.314 -1.089 33.319 1.00 45.41 276 ALA A CA 1
ATOM 2150 C C . ALA A 1 276 ? 5.234 -2.305 33.103 1.00 45.41 276 ALA A C 1
ATOM 2152 O O . ALA A 1 276 ? 6.345 -2.140 32.600 1.00 45.41 276 ALA A O 1
ATOM 2153 N N . LEU A 1 277 ? 4.785 -3.523 33.436 1.00 44.12 277 LEU A N 1
ATOM 2154 C CA . LEU A 1 277 ? 5.502 -4.785 33.199 1.00 44.12 277 LEU A CA 1
ATOM 2155 C C . LEU A 1 277 ? 5.566 -5.135 31.711 1.00 44.12 277 LEU A C 1
ATOM 2157 O O . LEU A 1 277 ? 6.629 -5.486 31.213 1.00 44.12 277 LEU A O 1
ATOM 2161 N N . LEU A 1 278 ? 4.467 -4.985 30.974 1.00 47.09 278 LEU A N 1
ATOM 2162 C CA . LEU A 1 278 ? 4.415 -5.203 29.529 1.00 47.09 278 LEU A CA 1
ATOM 2163 C C . LEU A 1 278 ? 5.129 -4.087 28.764 1.00 47.09 278 LEU A C 1
ATOM 2165 O O . LEU A 1 278 ? 5.759 -4.374 27.752 1.00 47.09 278 LEU A O 1
ATOM 2169 N N . SER A 1 279 ? 5.146 -2.850 29.270 1.00 49.25 279 SER A N 1
ATOM 2170 C CA . SER A 1 279 ? 6.025 -1.809 28.742 1.00 49.25 279 SER A CA 1
ATOM 2171 C C . SER A 1 279 ? 7.480 -2.100 29.077 1.00 49.25 279 SER A C 1
ATOM 2173 O O . SER A 1 279 ? 8.328 -1.774 28.268 1.00 49.25 279 SER A O 1
ATOM 2175 N N . THR A 1 280 ? 7.820 -2.734 30.206 1.00 46.94 280 THR A N 1
ATOM 2176 C CA . THR A 1 280 ? 9.213 -3.140 30.467 1.00 46.94 280 THR A CA 1
ATOM 2177 C C . THR A 1 280 ? 9.619 -4.346 29.637 1.00 46.94 280 THR A C 1
ATOM 2179 O O . THR A 1 280 ? 10.695 -4.309 29.066 1.00 46.94 280 THR A O 1
ATOM 2182 N N . PHE A 1 281 ? 8.791 -5.379 29.489 1.00 48.00 281 PHE A N 1
ATOM 2183 C CA . PHE A 1 281 ? 9.085 -6.526 28.623 1.00 48.00 281 PHE A CA 1
ATOM 2184 C C . PHE A 1 281 ? 9.069 -6.145 27.145 1.00 48.00 281 PHE A C 1
ATOM 2186 O O . PHE A 1 281 ? 9.958 -6.559 26.406 1.00 48.00 281 PHE A O 1
ATOM 2193 N N . GLY A 1 282 ? 8.129 -5.292 26.742 1.00 50.94 282 GLY A N 1
ATOM 2194 C CA . GLY A 1 282 ? 8.114 -4.611 25.458 1.00 50.94 282 GLY A CA 1
ATOM 2195 C C . GLY A 1 282 ? 9.393 -3.809 25.282 1.00 50.94 282 GLY A C 1
ATOM 2196 O O . GLY A 1 282 ? 10.147 -4.100 24.371 1.00 50.94 282 GLY A O 1
ATOM 2197 N N . CYS A 1 283 ? 9.731 -2.891 26.187 1.00 47.69 283 CYS A N 1
ATOM 2198 C CA . CYS A 1 283 ? 10.981 -2.129 26.133 1.00 47.69 283 CYS A CA 1
ATOM 2199 C C . CYS A 1 283 ? 12.234 -3.007 26.206 1.00 47.69 283 CYS A C 1
ATOM 2201 O O . CYS A 1 283 ? 13.240 -2.603 25.652 1.00 47.69 283 CYS A O 1
ATOM 2203 N N . ILE A 1 284 ? 12.221 -4.186 26.832 1.00 49.81 284 ILE A N 1
ATOM 2204 C CA . ILE A 1 284 ? 13.353 -5.127 26.863 1.00 49.81 284 ILE A CA 1
ATOM 2205 C C . ILE A 1 284 ? 13.458 -5.873 25.531 1.00 49.81 284 ILE A C 1
ATOM 2207 O O . ILE A 1 284 ? 14.558 -6.006 25.000 1.00 49.81 284 ILE A O 1
ATOM 2211 N N . ALA A 1 285 ? 12.339 -6.311 24.954 1.00 53.06 285 ALA A N 1
ATOM 2212 C CA . ALA A 1 285 ? 12.296 -6.915 23.627 1.00 53.06 285 ALA A CA 1
ATOM 2213 C C . ALA A 1 285 ? 12.662 -5.887 22.543 1.00 53.06 285 ALA A C 1
ATOM 2215 O O . ALA A 1 285 ? 13.468 -6.182 21.666 1.00 53.06 285 ALA A O 1
ATOM 2216 N N . PHE A 1 286 ? 12.163 -4.655 22.659 1.00 55.03 286 PHE A N 1
ATOM 2217 C CA . PHE A 1 286 ? 12.482 -3.514 21.805 1.00 55.03 286 PHE A CA 1
ATOM 2218 C C . PHE A 1 286 ? 13.899 -3.012 22.014 1.00 55.03 286 PHE A C 1
ATOM 2220 O O . PHE A 1 286 ? 14.560 -2.718 21.029 1.00 55.03 286 PHE A O 1
ATOM 2227 N N . ALA A 1 287 ? 14.411 -2.958 23.244 1.00 53.56 287 ALA A N 1
ATOM 2228 C CA . ALA A 1 287 ? 15.814 -2.653 23.500 1.00 53.56 287 ALA A CA 1
ATOM 2229 C C . ALA A 1 287 ? 16.695 -3.756 22.920 1.00 53.56 287 ALA A C 1
ATOM 2231 O O . ALA A 1 287 ? 17.672 -3.447 22.252 1.00 53.56 287 ALA A O 1
ATOM 2232 N N . GLY A 1 288 ? 16.332 -5.029 23.089 1.00 55.19 288 GLY A N 1
ATOM 2233 C CA . GLY A 1 288 ? 17.022 -6.163 22.476 1.00 55.19 288 GLY A CA 1
ATOM 2234 C C . GLY A 1 288 ? 17.038 -6.067 20.950 1.00 55.19 288 GLY A C 1
ATOM 2235 O O . GLY A 1 288 ? 18.097 -6.174 20.334 1.00 55.19 288 GLY A O 1
ATOM 2236 N N . MET A 1 289 ? 15.892 -5.776 20.336 1.00 50.38 289 MET A N 1
ATOM 2237 C CA . MET A 1 289 ? 15.764 -5.589 18.891 1.00 50.38 289 MET A CA 1
ATOM 2238 C C . MET A 1 289 ? 16.518 -4.340 18.412 1.00 50.38 289 MET A C 1
ATOM 2240 O O . MET A 1 289 ? 17.212 -4.397 17.404 1.00 50.38 289 MET A O 1
ATOM 2244 N N . TYR A 1 290 ? 16.479 -3.244 19.168 1.00 56.16 290 TYR A N 1
ATOM 2245 C CA . TYR A 1 290 ? 17.245 -2.023 18.921 1.00 56.16 290 TYR A CA 1
ATOM 2246 C C . TYR A 1 290 ? 18.752 -2.278 19.010 1.00 56.16 290 TYR A C 1
ATOM 2248 O O . TYR A 1 290 ? 19.490 -1.861 18.123 1.00 56.16 290 TYR A O 1
ATOM 2256 N N . PHE A 1 291 ? 19.225 -3.019 20.016 1.00 57.47 291 PHE A N 1
ATOM 2257 C CA . PHE A 1 291 ? 20.625 -3.428 20.130 1.00 57.47 291 PHE A CA 1
ATOM 2258 C C . PHE A 1 291 ? 21.043 -4.323 18.960 1.00 57.47 291 PHE A C 1
ATOM 2260 O O . PHE A 1 291 ? 22.137 -4.142 18.430 1.00 57.47 291 PHE A O 1
ATOM 2267 N N . LEU A 1 292 ? 20.176 -5.232 18.504 1.00 52.47 292 LEU A N 1
ATOM 2268 C CA . LEU A 1 292 ? 20.427 -6.060 17.320 1.00 52.47 292 LEU A CA 1
ATOM 2269 C C . LEU A 1 292 ? 20.476 -5.230 16.028 1.00 52.47 292 LEU A C 1
ATOM 2271 O O . LEU A 1 292 ? 21.366 -5.439 15.202 1.00 52.47 292 LEU A O 1
ATOM 2275 N N . ILE A 1 293 ? 19.575 -4.259 15.864 1.00 55.16 293 ILE A N 1
ATOM 2276 C CA . ILE A 1 293 ? 19.560 -3.333 14.723 1.00 55.16 293 ILE A CA 1
ATOM 2277 C C . ILE A 1 293 ? 20.825 -2.466 14.732 1.00 55.16 293 ILE A C 1
ATOM 2279 O O . ILE A 1 293 ? 21.538 -2.416 13.733 1.00 55.16 293 ILE A O 1
ATOM 2283 N N . GLN A 1 294 ? 21.170 -1.858 15.869 1.00 64.50 294 GLN A N 1
ATOM 2284 C CA . GLN A 1 294 ? 22.382 -1.049 16.033 1.00 64.50 294 GLN A CA 1
ATOM 2285 C C . GLN A 1 294 ? 23.660 -1.867 15.808 1.00 64.50 294 GLN A C 1
ATOM 2287 O O . GLN A 1 294 ? 24.606 -1.385 15.185 1.00 64.50 294 GLN A O 1
ATOM 2292 N N . ALA A 1 295 ? 23.694 -3.125 16.259 1.00 62.56 295 ALA A N 1
ATOM 2293 C CA . ALA A 1 295 ? 24.805 -4.032 15.986 1.00 62.56 295 ALA A CA 1
ATOM 2294 C C . ALA A 1 295 ? 24.940 -4.334 14.483 1.00 62.56 295 ALA A C 1
ATOM 2296 O O . ALA A 1 295 ? 26.057 -4.353 13.962 1.00 62.56 295 ALA A O 1
ATOM 2297 N N . ASN A 1 296 ? 23.825 -4.518 13.768 1.00 56.94 296 ASN A N 1
ATOM 2298 C CA . ASN A 1 296 ? 23.837 -4.722 12.319 1.00 56.94 296 ASN A CA 1
ATOM 2299 C C . ASN A 1 296 ? 24.261 -3.466 11.549 1.00 56.94 296 ASN A C 1
ATOM 2301 O O . ASN A 1 296 ? 25.079 -3.583 10.638 1.00 56.94 296 ASN A O 1
ATOM 2305 N N . ILE A 1 297 ? 23.785 -2.277 11.935 1.00 61.97 297 ILE A N 1
ATOM 2306 C CA . ILE A 1 297 ? 24.196 -1.002 11.322 1.00 61.97 297 ILE A CA 1
ATOM 2307 C C . ILE A 1 297 ? 25.713 -0.822 11.450 1.00 61.97 297 ILE A C 1
ATOM 2309 O O . ILE A 1 297 ? 26.400 -0.682 10.439 1.00 61.97 297 ILE A O 1
ATOM 2313 N N . ARG A 1 298 ? 26.269 -0.963 12.663 1.00 70.12 298 ARG A N 1
ATOM 2314 C CA . ARG A 1 298 ? 27.726 -0.875 12.879 1.00 70.12 298 ARG A CA 1
ATOM 2315 C C . ARG A 1 298 ? 28.504 -1.917 12.079 1.00 70.12 298 ARG A C 1
ATOM 2317 O O . ARG A 1 298 ? 29.604 -1.642 11.606 1.00 70.12 298 ARG A O 1
ATOM 2324 N N . ARG A 1 299 ? 27.951 -3.123 11.906 1.00 72.06 299 ARG A N 1
ATOM 2325 C CA . ARG A 1 299 ? 28.571 -4.176 11.087 1.00 72.06 299 ARG A CA 1
ATOM 2326 C C . ARG A 1 299 ? 28.615 -3.792 9.606 1.00 72.06 299 ARG A C 1
ATOM 2328 O O . ARG A 1 299 ? 29.614 -4.074 8.946 1.00 72.06 299 ARG A O 1
ATOM 2335 N N . VAL A 1 300 ? 27.564 -3.162 9.083 1.00 65.50 300 VAL A N 1
ATOM 2336 C CA . VAL A 1 300 ? 27.514 -2.667 7.696 1.00 65.50 300 VAL A CA 1
ATOM 2337 C C . VAL A 1 300 ? 28.485 -1.501 7.499 1.00 65.50 300 VAL A C 1
ATOM 2339 O O . VAL A 1 300 ? 29.252 -1.506 6.538 1.00 65.50 300 VAL A O 1
ATOM 2342 N N . GLU A 1 301 ? 28.522 -0.545 8.426 1.00 74.31 301 GLU A N 1
ATOM 2343 C CA . GLU A 1 301 ? 29.477 0.571 8.392 1.00 74.31 301 GLU A CA 1
ATOM 2344 C C . GLU A 1 301 ? 30.931 0.090 8.478 1.00 74.31 301 GLU A C 1
ATOM 2346 O O . GLU A 1 301 ? 31.787 0.553 7.723 1.00 74.31 301 GLU A O 1
ATOM 2351 N N . SER A 1 302 ? 31.207 -0.904 9.330 1.00 77.19 302 SER A N 1
ATOM 2352 C CA . SER A 1 302 ? 32.524 -1.537 9.430 1.00 77.19 302 SER A CA 1
ATOM 2353 C C . SER A 1 302 ? 32.954 -2.180 8.108 1.00 77.19 302 SER A C 1
ATOM 2355 O O . SER A 1 302 ? 34.095 -1.985 7.693 1.00 77.19 302 SER A O 1
ATOM 2357 N N . LYS A 1 303 ? 32.051 -2.875 7.399 1.00 74.88 303 LYS A N 1
ATOM 2358 C CA . LYS A 1 303 ? 32.352 -3.436 6.070 1.00 74.88 303 LYS A CA 1
ATOM 2359 C C . LYS A 1 303 ? 32.669 -2.351 5.039 1.00 74.88 303 LYS A C 1
ATOM 2361 O O . LYS A 1 303 ? 33.684 -2.462 4.359 1.00 74.88 303 LYS A O 1
ATOM 2366 N N . LYS A 1 304 ? 31.881 -1.270 4.992 1.00 72.38 304 LYS A N 1
ATOM 2367 C CA . LYS A 1 304 ? 32.148 -0.125 4.099 1.00 72.38 304 LYS A CA 1
ATOM 2368 C C . LYS A 1 304 ? 33.502 0.536 4.386 1.00 72.38 304 LYS A C 1
ATOM 2370 O O . LYS A 1 304 ? 34.185 0.971 3.463 1.00 72.38 304 LYS A O 1
ATOM 2375 N N . SER A 1 305 ? 33.906 0.618 5.656 1.00 73.06 305 SER A N 1
ATOM 2376 C CA . SER A 1 305 ? 35.214 1.170 6.029 1.00 73.06 305 SER A CA 1
ATOM 2377 C C . SER A 1 305 ? 36.377 0.269 5.608 1.00 73.06 305 SER A C 1
ATOM 2379 O O . SER A 1 305 ? 37.447 0.784 5.295 1.00 73.06 305 SER A O 1
ATOM 2381 N N . ILE A 1 306 ? 36.183 -1.053 5.610 1.00 75.25 306 ILE A N 1
ATOM 2382 C CA . ILE A 1 306 ? 37.190 -2.021 5.161 1.00 75.25 306 ILE A CA 1
ATOM 2383 C C . ILE A 1 306 ? 37.352 -1.947 3.637 1.00 75.25 306 ILE A C 1
ATOM 2385 O O . ILE A 1 306 ? 38.479 -1.866 3.158 1.00 75.25 306 ILE A O 1
ATOM 2389 N N . GLU A 1 307 ? 36.254 -1.889 2.878 1.00 73.31 307 GLU A N 1
ATOM 2390 C CA . GLU A 1 307 ? 36.288 -1.774 1.409 1.00 73.31 307 GLU A CA 1
ATOM 2391 C C . GLU A 1 307 ? 37.002 -0.494 0.941 1.00 73.31 307 GLU A C 1
ATOM 2393 O O . GLU A 1 307 ? 37.887 -0.562 0.091 1.00 73.31 307 GLU A O 1
ATOM 2398 N N . LYS A 1 308 ? 36.739 0.655 1.582 1.00 69.44 308 LYS A N 1
ATOM 2399 C CA . LYS A 1 308 ? 37.480 1.908 1.318 1.00 69.44 308 LYS A CA 1
ATOM 2400 C C . LYS A 1 308 ? 38.967 1.845 1.686 1.00 69.44 308 LYS A C 1
ATOM 2402 O O . LYS A 1 308 ? 39.758 2.635 1.178 1.00 69.44 308 LYS A O 1
ATOM 2407 N N . GLY A 1 309 ? 39.348 0.957 2.604 1.00 67.50 309 GLY A N 1
ATOM 2408 C CA . GLY A 1 309 ? 40.746 0.725 2.965 1.00 67.50 309 GLY A CA 1
ATOM 2409 C C . GLY A 1 309 ? 41.510 -0.038 1.882 1.00 67.50 309 GLY A C 1
ATOM 2410 O O . GLY A 1 309 ? 42.671 0.277 1.631 1.00 67.50 309 GLY A O 1
ATOM 2411 N N . PHE A 1 310 ? 40.854 -0.990 1.212 1.00 65.50 310 PHE A N 1
ATOM 2412 C CA . PHE A 1 310 ? 41.452 -1.767 0.123 1.00 65.50 310 PHE A CA 1
ATOM 2413 C C . PHE A 1 310 ? 41.623 -0.953 -1.166 1.00 65.50 310 PHE A C 1
ATOM 2415 O O . PHE A 1 310 ? 42.675 -1.049 -1.784 1.00 65.50 310 PHE A O 1
ATOM 2422 N N . GLU A 1 311 ? 40.693 -0.050 -1.501 1.00 61.41 311 GLU A N 1
ATOM 2423 C CA . GLU A 1 311 ? 40.860 0.883 -2.638 1.00 61.41 311 GLU A CA 1
ATOM 2424 C C . GLU A 1 311 ? 42.089 1.800 -2.514 1.00 61.41 311 GLU A C 1
ATOM 2426 O O . GLU A 1 311 ? 42.571 2.336 -3.508 1.00 61.41 311 GLU A O 1
ATOM 2431 N N . LYS A 1 312 ? 42.616 1.993 -1.298 1.00 57.38 312 LYS A N 1
ATOM 2432 C CA . LYS A 1 312 ? 43.789 2.841 -1.054 1.00 57.38 312 LYS A CA 1
ATOM 2433 C C . LYS A 1 312 ? 45.120 2.080 -1.104 1.00 57.38 312 LYS A C 1
ATOM 2435 O O . LYS A 1 312 ? 46.164 2.721 -1.071 1.00 57.38 312 LYS A O 1
ATOM 2440 N N . LEU A 1 313 ? 45.093 0.746 -1.156 1.00 56.34 313 LEU A N 1
ATOM 2441 C CA . LEU A 1 313 ? 46.293 -0.099 -1.168 1.00 56.34 313 LEU A CA 1
ATOM 2442 C C . LEU A 1 313 ? 46.739 -0.521 -2.579 1.00 56.34 313 LEU A C 1
ATOM 2444 O O . LEU A 1 313 ? 47.867 -0.974 -2.720 1.00 56.34 313 LEU A O 1
ATOM 2448 N N . ASP A 1 314 ? 45.921 -0.300 -3.612 1.00 55.34 314 ASP A N 1
ATOM 2449 C CA . ASP A 1 314 ? 46.228 -0.672 -5.006 1.00 55.34 314 ASP A CA 1
ATOM 2450 C C . ASP A 1 314 ? 46.855 0.473 -5.845 1.00 55.34 314 ASP A C 1
ATOM 2452 O O . ASP A 1 314 ? 46.798 0.442 -7.073 1.00 55.34 314 ASP A O 1
ATOM 2456 N N . VAL A 1 315 ? 47.441 1.512 -5.223 1.00 56.00 315 VAL A N 1
ATOM 2457 C CA . VAL A 1 315 ? 47.925 2.722 -5.942 1.00 56.00 315 VAL A CA 1
ATOM 2458 C C . VAL A 1 315 ? 49.453 2.920 -5.938 1.00 56.00 315 VAL A C 1
ATOM 2460 O O . VAL A 1 315 ? 49.930 3.828 -6.607 1.00 56.00 315 VAL A O 1
ATOM 2463 N N . ASP A 1 316 ? 50.252 2.058 -5.302 1.00 54.28 316 ASP A N 1
ATOM 2464 C CA . ASP A 1 316 ? 51.715 2.248 -5.240 1.00 54.28 316 ASP A CA 1
ATOM 2465 C C . ASP A 1 316 ? 52.510 0.983 -5.624 1.00 54.28 316 ASP A C 1
ATOM 2467 O O . ASP A 1 316 ? 53.217 0.421 -4.792 1.00 54.28 316 ASP A O 1
ATOM 2471 N N . ASP A 1 317 ? 52.432 0.528 -6.879 1.00 55.16 317 ASP A N 1
ATOM 2472 C CA . ASP A 1 317 ? 53.475 -0.345 -7.452 1.00 55.16 317 ASP A CA 1
ATOM 2473 C C . ASP A 1 317 ? 53.500 -0.248 -8.985 1.00 55.16 317 ASP A C 1
ATOM 2475 O O . ASP A 1 317 ? 52.902 -1.074 -9.660 1.00 55.16 317 ASP A O 1
ATOM 2479 N N . ASP A 1 318 ? 54.098 0.817 -9.538 1.00 54.47 318 ASP A N 1
ATOM 2480 C CA . ASP A 1 318 ? 54.682 0.807 -10.896 1.00 54.47 318 ASP A CA 1
ATOM 2481 C C . ASP A 1 318 ? 55.306 2.170 -11.255 1.00 54.47 318 ASP A C 1
ATOM 2483 O O . ASP A 1 318 ? 54.771 2.923 -12.059 1.00 54.47 318 ASP A O 1
ATOM 2487 N N . THR A 1 319 ? 56.476 2.501 -10.697 1.00 56.84 319 THR A N 1
ATOM 2488 C CA . THR A 1 319 ? 57.483 3.316 -11.414 1.00 56.84 319 THR A CA 1
ATOM 2489 C C . THR A 1 319 ? 58.857 3.149 -10.768 1.00 56.84 319 THR A C 1
ATOM 2491 O O . THR A 1 319 ? 59.259 3.939 -9.917 1.00 56.84 319 THR A O 1
ATOM 2494 N N . ASN A 1 320 ? 59.610 2.140 -11.199 1.00 47.75 320 ASN A N 1
ATOM 2495 C CA . ASN A 1 320 ? 61.068 2.151 -11.093 1.00 47.75 320 ASN A CA 1
ATOM 2496 C C . ASN A 1 320 ? 61.666 1.478 -12.332 1.00 47.75 320 ASN A C 1
ATOM 2498 O O . ASN A 1 320 ? 62.083 0.323 -12.316 1.00 47.75 320 ASN A O 1
ATOM 2502 N N . THR A 1 321 ? 61.682 2.226 -13.433 1.00 56.41 321 THR A N 1
ATOM 2503 C CA . THR A 1 321 ? 62.447 1.875 -14.630 1.00 56.41 321 THR A CA 1
ATOM 2504 C C . THR A 1 321 ? 63.839 2.501 -14.496 1.00 56.41 321 THR A C 1
ATOM 2506 O O . THR A 1 321 ? 63.926 3.728 -14.393 1.00 56.41 321 THR A O 1
ATOM 2509 N N . PRO A 1 322 ? 64.932 1.719 -14.475 1.00 56.00 322 PRO A N 1
ATOM 2510 C CA . PRO A 1 322 ? 66.275 2.276 -14.410 1.00 56.00 322 PRO A CA 1
ATOM 2511 C C . PRO A 1 322 ? 66.640 2.905 -15.761 1.00 56.00 322 PRO A C 1
ATOM 2513 O O . PRO A 1 322 ? 66.572 2.254 -16.804 1.00 56.00 322 PRO A O 1
ATOM 2516 N N . GLN A 1 323 ? 67.005 4.188 -15.737 1.00 50.84 323 GLN A N 1
ATOM 2517 C CA . GLN A 1 323 ? 67.670 4.853 -16.853 1.00 50.84 323 GLN A CA 1
ATOM 2518 C C . GLN A 1 323 ? 69.139 4.432 -16.873 1.00 50.84 323 GLN A C 1
ATOM 2520 O O . GLN A 1 323 ? 69.901 4.876 -16.021 1.00 50.84 323 GLN A O 1
ATOM 2525 N N . ASP A 1 324 ? 69.520 3.642 -17.873 1.00 55.75 324 ASP A N 1
ATOM 2526 C CA . ASP A 1 324 ? 70.907 3.475 -18.302 1.00 55.75 324 ASP A CA 1
ATOM 2527 C C . ASP A 1 324 ? 70.999 3.589 -19.836 1.00 55.75 324 ASP A C 1
ATOM 2529 O O . ASP A 1 324 ? 70.191 2.991 -20.551 1.00 55.75 324 ASP A O 1
ATOM 2533 N N . ALA A 1 325 ? 72.051 4.303 -20.268 1.00 47.41 325 ALA A N 1
ATOM 2534 C CA . ALA A 1 325 ? 72.602 4.522 -21.621 1.00 47.41 325 ALA A CA 1
ATOM 2535 C C . ALA A 1 325 ? 71.951 5.584 -22.532 1.00 47.41 325 ALA A C 1
ATOM 2537 O O . ALA A 1 325 ? 70.846 5.365 -23.073 1.00 47.41 325 ALA A O 1
#

InterPro domains:
  IPR036444 Phospholipase A2 domain superfamily [G3DSA:1.20.90.10] (138-239)
  IPR036444 Phospholipase A2 domain superfamily [SSF48619] (171-237)

Organism: NCBI:txid426638

pLDDT: mean 73.94, std 19.4, range [33.75, 98.56]

Foldseek 3Di:
DDDDDDPPVVVVVVVPPPCLPQLAKEKEFEWEADLQNPDIATDWFKKKWKFQDDPVDPTHTFWIDTAHPRRMDMTTGHWQDDDVVDFISDPDDPLSRFGFMKMWIGDVQWQIFIADTDGRHRSVYYNYRYYDYTYGQCLPVDPQDPCQAQLLAGSVDPLSVVSVVLLVVDPLSVVLSVLLRSLSSSLHRSLVDPHDQVSSLVSSLNSQLRSLNNPVVCSVVSNVSSVVSSVSCVVCVVVVNVPPPPDPPPPPPDPDDDDDDDDPDCVVVVVVVVSVVCSVVVVVVVVVVVVVVVVVVVVVVVVVVVVVVVVVVPPDDDDDDDDDD

Sequence (325 aa):
MTFKGHPVFLLLTLLSIFNHASAGQISGSIKQYNTELTSTTPVSGADVSCYDYDPFNADDSMASGKTTSSGSFWMSYSSRAYKWWRCGWDCGTQNSQRPDIICDINKDGAFPHRTVKKSNYREDRVANFGTVILYPDRKNDCTLTRDSLGYCGPASTSAGKVIHTIASSMSITDYYFRKFSDGCANHDCCYSSDVGQKECDDEFYDNLRSLCRDDQETIAACYAAAYSFYSAVATFGHMFYEGNGRSLAADEHSEEIFPEDEGFSTIEKEETALVALLSTFGCIAFAGMYFLIQANIRRVESKKSIEKGFEKLDVDDDTNTPQDA